Protein AF-A0A1Q3QN68-F1 (afdb_monomer)

Radius of gyration: 30.72 Å; Cα contacts (8 Å, |Δi|>4): 278; chains: 1; bounding box: 96×68×82 Å

Foldseek 3Di:
DPPDPVVVVVVVLVVLLVVLDDDDDDDDDDDDDDDDDDDDDDDDDDDDDDDDDDDDDPDPCVVVVVVVPPPPPFDAFDDLVSLVSLLVSLLVSLVVVLCVVVVNCSVVQQADPLREGDLLSVLLCLLVSSVRSLVSSLCSVQVVVVQDAAAAEDDLNVLLNVLSVVLSVLLVVLLVVQVVVVVVVVNPDLQHRDPHYDHVLCQQQVFAPPPPDDDDDDPDDCVVCVVVVNDSPRDPLSVLSNVLSVVQSVVLSVVSSVQSRRCCQSNPSYHYRDHDDVVSSVSNNVSSVVNSVCSNPDHRRND

Secondary structure (DSSP, 8-state):
---SSHHHHHHHHHHHHHTTPPP---------------------------------PPPTTHHHHHHT----PPPPPPPHHHHHHHHHHHHHHHHHHHHHHTTT-GGGGTB-TTSSB-HHHHHHHHHHHHHHHHHHHHHHHHHHTT----EEPPHHHHHHHHHHHHHHHHHHHHHHHHHHHHHHTT-S-SS---SS--HHHHHH--S------------S-HHHHHHTT-S----HHHHHHHHHHHHHHHHHHHHHHHHTT-HHHHTSSSEEPPPPPHHHHHHHHHHHHHHHHHHHHSPTT--

Mean predicted aligned error: 15.98 Å

pLDDT: mean 71.97, std 21.67, range [31.69, 97.69]

Solvent-accessible surface area (backbone atoms only — not comparable to full-atom values): 18084 Å² total; per-residue (Å²): 143,87,78,76,73,68,65,55,58,59,53,50,58,51,50,62,53,62,74,73,61,83,91,79,85,81,89,84,87,83,88,90,84,86,84,86,87,88,86,82,87,89,88,84,90,83,90,85,91,83,93,76,93,75,80,90,72,86,70,86,49,69,70,58,58,56,69,75,63,72,73,72,74,77,68,74,60,56,54,72,65,58,45,51,51,35,40,50,51,15,39,50,52,42,47,51,50,45,26,62,75,46,76,73,41,52,65,59,68,28,41,39,98,41,46,33,35,31,53,53,38,40,46,39,51,53,54,51,46,51,53,51,6,49,52,46,19,53,48,49,61,19,50,76,71,71,46,85,56,58,73,44,76,33,70,54,44,48,50,49,51,49,52,40,54,48,47,34,54,51,49,49,51,50,51,52,50,43,48,52,55,39,42,74,73,68,40,90,64,59,51,58,70,47,96,67,64,45,64,75,56,20,40,28,36,69,42,50,77,72,86,71,74,89,69,82,87,73,92,73,63,73,63,54,31,56,74,67,68,67,46,90,64,72,35,64,63,44,37,44,49,52,51,53,48,53,51,53,51,54,53,49,54,52,48,44,55,52,47,61,38,37,43,76,55,54,63,33,72,67,24,60,55,73,65,55,56,67,66,59,48,48,55,49,50,52,47,48,50,53,42,48,50,49,48,67,74,38,52,76,28,60,75

Sequence (303 aa):
MRSSRSLGILNLVLLVAVLACPASASAQSSSPQPATPVATAPATATEPGKAAIQQANPPADAAASQKANQTVSPRPPLSRTTRILALVAGAVVTFLLYFLLSGLHPLELIVGEDNRYSNSKFQVALWFFVLIATYIATFGLRAFAGVIGQIGIPEHLLLLSGMSAFTYAAAKGITTSKVNDAQAQGIADPKNTAASPSLLRNLTHDDGVAPVAAEPAVPGAPLHLLRAGRLPSLDLGDAQMVIVTLLAVAVYIYIVLHFMGIPDKLYAPTASLPDVDSTILSVFGLGQGAYITKKAVGNVGQS

Structure (mmCIF, N/CA/C/O backbone):
data_AF-A0A1Q3QN68-F1
#
_entry.id   AF-A0A1Q3QN68-F1
#
loop_
_atom_site.group_PDB
_atom_site.id
_atom_site.type_symbol
_atom_site.label_atom_id
_atom_site.label_alt_id
_atom_site.label_comp_id
_atom_site.label_asym_id
_atom_site.label_entity_id
_atom_site.label_seq_id
_atom_site.pdbx_PDB_ins_code
_atom_site.Cartn_x
_atom_site.Cartn_y
_atom_site.Cartn_z
_atom_site.occupancy
_atom_site.B_iso_or_equiv
_atom_site.auth_seq_id
_atom_site.auth_comp_id
_atom_site.auth_asym_id
_atom_site.auth_atom_id
_atom_site.pdbx_PDB_model_num
ATOM 1 N N . MET A 1 1 ? 24.442 -23.925 16.461 1.00 41.72 1 MET A N 1
ATOM 2 C CA . MET A 1 1 ? 23.922 -24.165 15.093 1.00 41.72 1 MET A CA 1
ATOM 3 C C . MET A 1 1 ? 22.985 -23.024 14.680 1.00 41.72 1 MET A C 1
ATOM 5 O O . MET A 1 1 ? 21.801 -23.084 14.977 1.00 41.72 1 MET A O 1
ATOM 9 N N . ARG A 1 2 ? 23.486 -21.929 14.082 1.00 43.84 2 ARG A N 1
ATOM 10 C CA . ARG A 1 2 ? 22.653 -20.739 13.768 1.00 43.84 2 ARG A CA 1
ATOM 11 C C . ARG A 1 2 ? 23.036 -20.007 12.467 1.00 43.84 2 ARG A C 1
ATOM 13 O O . ARG A 1 2 ? 22.735 -18.834 12.325 1.00 43.84 2 ARG A O 1
ATOM 20 N N . SER A 1 3 ? 23.671 -20.696 11.511 1.00 42.03 3 SER A N 1
ATOM 21 C CA . SER A 1 3 ? 24.218 -20.080 10.281 1.00 42.03 3 SER A CA 1
ATOM 22 C C . SER A 1 3 ? 23.590 -20.572 8.962 1.00 42.03 3 SER A C 1
ATOM 24 O O . SER A 1 3 ? 24.000 -20.135 7.893 1.00 42.03 3 SER A O 1
ATOM 26 N N . SER A 1 4 ? 22.580 -21.448 8.982 1.00 43.94 4 SER A N 1
ATOM 27 C CA . SER A 1 4 ? 22.023 -22.023 7.739 1.00 43.94 4 SER A CA 1
ATOM 28 C C . SER A 1 4 ? 20.837 -21.250 7.134 1.00 43.94 4 SER A C 1
ATOM 30 O O . SER A 1 4 ? 20.402 -21.581 6.036 1.00 43.94 4 SER A O 1
ATOM 32 N N . ARG A 1 5 ? 20.274 -20.242 7.817 1.00 48.72 5 ARG A N 1
ATOM 33 C CA . ARG A 1 5 ? 19.003 -19.612 7.391 1.00 48.72 5 ARG A CA 1
ATOM 34 C C . ARG A 1 5 ? 19.155 -18.444 6.405 1.00 48.72 5 ARG A C 1
ATOM 36 O O . ARG A 1 5 ? 18.186 -18.100 5.742 1.00 48.72 5 ARG A O 1
ATOM 43 N N . SER A 1 6 ? 20.356 -17.881 6.258 1.00 44.59 6 SER A N 1
ATOM 44 C CA . SER A 1 6 ? 20.617 -16.757 5.337 1.00 44.59 6 SER A CA 1
ATOM 45 C C . SER A 1 6 ? 20.724 -17.199 3.865 1.00 44.59 6 SER A C 1
ATOM 47 O O . SER A 1 6 ? 20.310 -16.481 2.958 1.00 44.59 6 SER A O 1
ATOM 49 N N . LEU A 1 7 ? 21.181 -18.434 3.615 1.00 40.66 7 LEU A N 1
ATOM 50 C CA . LEU A 1 7 ? 21.386 -18.964 2.258 1.00 40.66 7 LEU A CA 1
ATOM 51 C C . LEU A 1 7 ? 20.081 -19.279 1.500 1.00 40.66 7 LEU A C 1
ATOM 53 O O . LEU A 1 7 ? 20.078 -19.330 0.272 1.00 40.66 7 LEU A O 1
ATOM 57 N N . GLY A 1 8 ? 18.968 -19.484 2.214 1.00 41.50 8 GLY A N 1
ATOM 58 C CA . GLY A 1 8 ? 17.667 -19.784 1.603 1.00 41.50 8 GLY A CA 1
ATOM 59 C C . GLY A 1 8 ? 1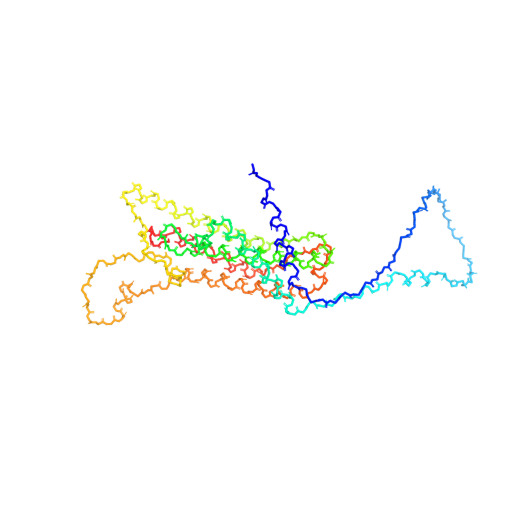6.985 -18.562 0.981 1.00 41.50 8 GLY A C 1
ATOM 60 O O . GLY A 1 8 ? 16.317 -18.685 -0.040 1.00 41.50 8 GLY A O 1
ATOM 61 N N . ILE A 1 9 ? 17.198 -17.372 1.554 1.00 46.94 9 ILE A N 1
ATOM 62 C CA . ILE A 1 9 ? 16.558 -16.124 1.106 1.00 46.94 9 ILE A CA 1
ATOM 63 C C . ILE A 1 9 ? 17.163 -15.660 -0.224 1.00 46.94 9 ILE A C 1
ATOM 65 O O . ILE A 1 9 ? 16.435 -15.269 -1.134 1.00 46.94 9 ILE A O 1
ATOM 69 N N . LEU A 1 10 ? 18.487 -15.779 -0.372 1.00 43.69 10 LEU A N 1
ATOM 70 C CA . LEU A 1 10 ? 19.182 -15.406 -1.604 1.00 43.69 10 LEU A CA 1
ATOM 71 C C . LEU A 1 10 ? 18.828 -16.349 -2.768 1.00 43.69 10 LEU A C 1
ATOM 73 O O . LEU A 1 10 ? 18.594 -15.890 -3.882 1.00 43.69 10 LEU A O 1
ATOM 77 N N . ASN A 1 11 ? 18.709 -17.655 -2.496 1.00 43.41 11 ASN A N 1
ATOM 78 C CA . ASN A 1 11 ? 18.332 -18.654 -3.501 1.00 43.41 11 ASN A CA 1
ATOM 79 C C . ASN A 1 11 ? 16.873 -18.532 -3.958 1.00 43.41 11 ASN A C 1
ATOM 81 O O . ASN A 1 11 ? 16.581 -18.795 -5.119 1.00 43.41 11 ASN A O 1
ATOM 85 N N . LEU A 1 12 ? 15.955 -18.105 -3.086 1.00 46.91 12 LEU A N 1
ATOM 86 C CA . LEU A 1 12 ? 14.543 -17.961 -3.447 1.00 46.91 12 LEU A CA 1
ATOM 87 C C . LEU A 1 12 ? 14.285 -16.718 -4.313 1.00 46.91 12 LEU A C 1
ATOM 89 O O . LEU A 1 12 ? 13.530 -16.794 -5.282 1.00 46.91 12 LEU A O 1
ATOM 93 N N . VAL A 1 13 ? 14.962 -15.601 -4.017 1.00 51.28 13 VAL A N 1
ATOM 94 C CA . VAL A 1 13 ? 14.937 -14.402 -4.874 1.00 51.28 13 VAL A CA 1
ATOM 95 C C . VAL A 1 13 ? 15.542 -14.714 -6.245 1.00 51.28 13 VAL A C 1
ATOM 97 O O . VAL A 1 13 ? 14.994 -14.285 -7.256 1.00 51.28 13 VAL A O 1
ATOM 100 N N . LEU A 1 14 ? 16.600 -15.533 -6.294 1.00 47.00 14 LEU A N 1
ATOM 101 C CA . LEU A 1 14 ? 17.211 -16.003 -7.540 1.00 47.00 14 LEU A CA 1
ATOM 102 C C . LEU A 1 14 ? 16.303 -16.979 -8.322 1.00 47.00 14 LEU A C 1
ATOM 104 O O . LEU A 1 14 ? 16.289 -16.958 -9.549 1.00 47.00 14 LEU A O 1
ATOM 108 N N . LEU A 1 15 ? 15.501 -17.802 -7.639 1.00 45.84 15 LEU A N 1
ATOM 109 C CA . LEU A 1 15 ? 14.600 -18.775 -8.269 1.00 45.84 15 LEU A CA 1
ATOM 110 C C . LEU A 1 15 ? 13.371 -18.112 -8.916 1.00 45.84 15 LEU A C 1
ATOM 112 O O . LEU A 1 15 ? 13.019 -18.434 -10.050 1.00 45.84 15 LEU A O 1
ATOM 116 N N . VAL A 1 16 ? 12.743 -17.151 -8.227 1.00 53.25 16 VAL A N 1
ATOM 117 C CA . VAL A 1 16 ? 11.637 -16.346 -8.789 1.00 53.25 16 VAL A CA 1
ATOM 118 C C . VAL A 1 16 ? 12.138 -15.500 -9.958 1.00 53.25 16 VAL A C 1
ATOM 120 O O . VAL A 1 16 ? 11.432 -15.293 -10.944 1.00 53.25 16 VAL A O 1
ATOM 123 N N . ALA A 1 17 ? 13.397 -15.083 -9.875 1.00 48.81 17 ALA A N 1
ATOM 124 C CA . ALA A 1 17 ? 14.083 -14.397 -10.936 1.00 48.81 17 ALA A CA 1
ATOM 125 C C . ALA A 1 17 ? 14.243 -15.247 -12.225 1.00 48.81 17 ALA A C 1
ATOM 127 O O . ALA A 1 17 ? 13.958 -14.784 -13.332 1.00 48.81 17 ALA A O 1
ATOM 128 N N . VAL A 1 18 ? 14.648 -16.508 -12.094 1.00 50.50 18 VAL A N 1
ATOM 129 C CA . VAL A 1 18 ? 14.858 -17.414 -13.237 1.00 50.50 18 VAL A CA 1
ATOM 130 C C . VAL A 1 18 ? 13.553 -17.741 -13.982 1.00 50.50 18 VAL A C 1
ATOM 132 O O . VAL A 1 18 ? 13.578 -17.941 -15.195 1.00 50.50 18 VAL A O 1
ATOM 135 N N . LEU A 1 19 ? 12.401 -17.724 -13.305 1.00 47.22 19 LEU A N 1
ATOM 136 C CA . LEU A 1 19 ? 11.100 -18.055 -13.909 1.00 47.22 19 LEU A CA 1
ATOM 137 C C . LEU A 1 19 ? 10.476 -16.924 -14.753 1.00 47.22 19 LEU A C 1
ATOM 139 O O . LEU A 1 19 ? 9.507 -17.167 -15.468 1.00 47.22 19 LEU A O 1
ATOM 143 N N . ALA A 1 20 ? 11.017 -15.701 -14.707 1.00 41.84 20 ALA A N 1
ATOM 144 C CA . ALA A 1 20 ? 10.479 -14.544 -15.434 1.00 41.84 20 ALA A CA 1
ATOM 145 C C . ALA A 1 20 ? 11.137 -14.287 -16.811 1.00 41.84 20 ALA A C 1
ATOM 147 O O . ALA A 1 20 ? 10.809 -13.298 -17.471 1.00 41.84 20 ALA A O 1
ATOM 148 N N . CYS A 1 21 ? 12.061 -15.144 -17.260 1.00 41.97 21 CYS A N 1
ATOM 149 C CA . CYS A 1 21 ? 12.855 -14.922 -18.470 1.00 41.97 21 CYS A CA 1
ATOM 150 C C . CYS A 1 21 ? 12.357 -15.767 -19.662 1.00 41.97 21 CYS A C 1
ATOM 152 O O . CYS A 1 21 ? 12.421 -16.995 -19.592 1.00 41.97 21 CYS A O 1
ATOM 154 N N . PRO A 1 22 ? 11.925 -15.174 -20.793 1.00 44.94 22 PRO A N 1
ATOM 155 C CA . PRO A 1 22 ? 11.982 -15.870 -22.069 1.00 44.94 22 PRO A CA 1
ATOM 156 C C . PRO A 1 22 ? 13.432 -15.835 -22.569 1.00 44.94 22 PRO A C 1
ATOM 158 O O . PRO A 1 22 ? 14.025 -14.771 -22.753 1.00 44.94 22 PRO A O 1
ATOM 161 N N . ALA A 1 23 ? 14.011 -17.016 -22.766 1.00 45.81 23 ALA A N 1
ATOM 162 C CA . ALA A 1 23 ? 15.346 -17.189 -23.315 1.00 45.81 23 ALA A CA 1
ATOM 163 C C . ALA A 1 23 ? 15.464 -16.532 -24.699 1.00 45.81 23 ALA A C 1
ATOM 165 O O . ALA A 1 23 ? 14.715 -16.887 -25.606 1.00 45.81 23 ALA A O 1
ATOM 166 N N . SER A 1 24 ? 16.423 -15.619 -24.868 1.00 36.97 24 SER A N 1
ATOM 167 C CA . SER A 1 24 ? 17.130 -15.349 -26.131 1.00 36.97 24 SER A CA 1
ATOM 168 C C . SER A 1 24 ? 18.316 -14.429 -25.847 1.00 36.97 24 SER A C 1
ATOM 170 O O . SER A 1 24 ? 18.193 -13.208 -25.812 1.00 36.97 24 SER A O 1
ATOM 172 N N . ALA A 1 25 ? 19.468 -15.048 -25.597 1.00 37.22 25 ALA A N 1
ATOM 173 C CA . ALA A 1 25 ? 20.762 -14.389 -25.550 1.00 37.22 25 ALA A CA 1
ATOM 174 C C . ALA A 1 25 ? 21.429 -14.480 -26.928 1.00 37.22 25 ALA A C 1
ATOM 176 O O . ALA A 1 25 ? 21.447 -15.547 -27.538 1.00 37.22 25 ALA A O 1
ATOM 177 N N . SER A 1 26 ? 22.068 -13.399 -27.364 1.00 35.56 26 SER A N 1
ATOM 178 C CA . SER A 1 26 ? 23.205 -13.479 -28.280 1.00 35.56 26 SER A CA 1
ATOM 179 C C . SER A 1 26 ? 24.286 -12.531 -27.775 1.00 35.56 26 SER A C 1
ATOM 181 O O . SER A 1 26 ? 24.078 -11.322 -27.680 1.00 35.56 26 SER A O 1
ATOM 183 N N . ALA A 1 27 ? 25.406 -13.127 -27.380 1.00 36.72 27 ALA A N 1
ATOM 184 C CA . ALA A 1 27 ? 26.575 -12.483 -26.810 1.00 36.72 27 ALA A CA 1
ATOM 185 C C . ALA A 1 27 ? 27.336 -11.643 -27.845 1.00 36.72 27 ALA A C 1
ATOM 187 O O . ALA A 1 27 ? 27.421 -12.023 -29.011 1.00 36.72 27 ALA A O 1
ATOM 188 N N . GLN A 1 28 ? 27.985 -10.571 -27.391 1.00 31.69 28 GLN A N 1
ATOM 189 C CA . GLN A 1 28 ? 29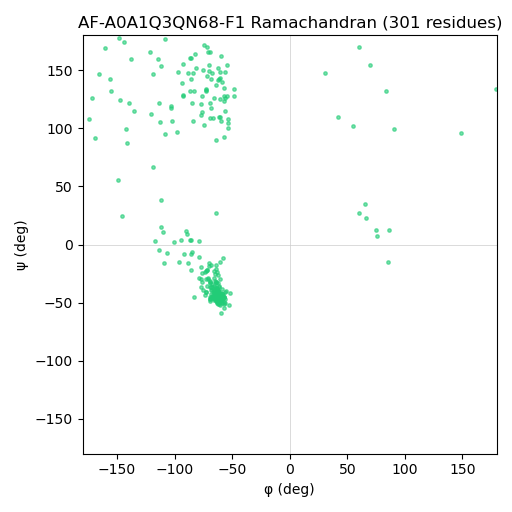.118 -9.985 -28.101 1.00 31.69 28 GLN A CA 1
ATOM 190 C C . GLN A 1 28 ? 30.201 -9.569 -27.106 1.00 31.69 28 GLN A C 1
ATOM 192 O O . GLN A 1 28 ? 29.959 -8.819 -26.162 1.00 31.69 28 GLN A O 1
ATOM 197 N N . SER A 1 29 ? 31.385 -10.142 -27.315 1.00 35.28 29 SER A N 1
ATOM 198 C CA . SER A 1 29 ? 32.635 -9.854 -26.626 1.00 35.28 29 SER A CA 1
ATOM 199 C C . SER A 1 29 ? 33.381 -8.724 -27.334 1.00 35.28 29 SER A C 1
ATOM 201 O O . SER A 1 29 ? 33.346 -8.647 -28.559 1.00 35.28 29 SER A O 1
ATOM 203 N N . SER A 1 30 ? 34.121 -7.908 -26.577 1.00 34.22 30 SER A N 1
ATOM 204 C CA . SER A 1 30 ? 35.417 -7.360 -27.013 1.00 34.22 30 SER A CA 1
ATOM 205 C C . SER A 1 30 ? 36.098 -6.563 -25.890 1.00 34.22 30 SER A C 1
ATOM 207 O O . SER A 1 30 ? 35.639 -5.490 -25.518 1.00 34.22 30 SER A O 1
ATOM 209 N N . SER A 1 31 ? 37.162 -7.171 -25.365 1.00 32.94 31 SER A N 1
ATOM 210 C CA . SER A 1 31 ? 38.515 -6.692 -25.015 1.00 32.94 31 SER A CA 1
ATOM 211 C C . SER A 1 31 ? 38.811 -5.238 -24.551 1.00 32.94 31 SER A C 1
ATOM 213 O O . SER A 1 31 ? 38.224 -4.288 -25.057 1.00 32.94 31 SER A O 1
ATOM 215 N N . PRO A 1 32 ? 39.820 -5.045 -23.664 1.00 41.88 32 PRO A N 1
ATOM 216 C CA . PRO A 1 32 ? 40.193 -3.755 -23.063 1.00 41.88 32 PRO A CA 1
ATOM 217 C C . PRO A 1 32 ? 41.301 -2.999 -23.833 1.00 41.88 32 PRO A C 1
ATOM 219 O O . PRO A 1 32 ? 42.149 -3.617 -24.475 1.00 41.88 32 PRO A O 1
ATOM 222 N N . GLN A 1 33 ? 41.362 -1.667 -23.698 1.00 32.19 33 GLN A N 1
ATOM 223 C CA . GLN A 1 33 ? 42.497 -0.829 -24.137 1.00 32.19 33 GLN A CA 1
ATOM 224 C C . GLN A 1 33 ? 42.853 0.260 -23.097 1.00 32.19 33 GLN A C 1
ATOM 226 O O . GLN A 1 33 ? 42.030 0.547 -22.228 1.00 32.19 33 GLN A O 1
ATOM 231 N N . PRO A 1 34 ? 44.086 0.818 -23.128 1.00 39.38 34 PRO A N 1
ATOM 232 C CA . PRO A 1 34 ? 44.899 1.103 -21.948 1.00 39.38 34 PRO A CA 1
ATOM 233 C C . PRO A 1 34 ? 45.013 2.604 -21.619 1.00 39.38 34 PRO A C 1
ATOM 235 O O . PRO A 1 34 ? 44.500 3.469 -22.323 1.00 39.38 34 PRO A O 1
ATOM 238 N N . ALA A 1 35 ? 45.699 2.883 -20.510 1.00 37.47 35 ALA A N 1
ATOM 239 C CA . ALA A 1 35 ? 45.778 4.165 -19.820 1.00 37.47 35 ALA A CA 1
ATOM 240 C C . ALA A 1 35 ? 46.781 5.201 -20.388 1.00 37.47 35 ALA A C 1
ATOM 242 O O . ALA A 1 35 ? 47.884 4.840 -20.793 1.00 37.47 35 ALA A O 1
ATOM 243 N N . THR A 1 36 ? 46.432 6.486 -20.156 1.00 37.16 36 THR A N 1
ATOM 244 C CA . THR A 1 36 ? 47.284 7.685 -19.869 1.00 37.16 36 THR A CA 1
ATOM 245 C C . THR A 1 36 ? 48.178 8.267 -20.992 1.00 37.16 36 THR A C 1
ATOM 247 O O . THR A 1 36 ? 48.547 7.507 -21.879 1.00 37.16 36 THR A O 1
ATOM 250 N N . PRO A 1 37 ? 48.553 9.584 -20.996 1.00 45.03 37 PRO A N 1
ATOM 251 C CA . PRO A 1 37 ? 48.895 10.409 -19.820 1.00 45.03 37 PRO A CA 1
ATOM 252 C C . PRO A 1 37 ? 48.496 11.908 -19.790 1.00 45.03 37 PRO A C 1
ATOM 254 O O . PRO A 1 37 ? 47.986 12.499 -20.736 1.00 45.03 37 PRO A O 1
ATOM 257 N N . VAL A 1 38 ? 48.769 12.474 -18.609 1.00 40.22 38 VAL A N 1
ATOM 258 C CA . VAL A 1 38 ? 48.701 13.869 -18.141 1.00 40.22 38 VAL A CA 1
ATOM 259 C C . VAL A 1 38 ? 49.765 14.754 -18.805 1.00 40.22 38 VAL A C 1
ATOM 261 O O . VAL A 1 38 ? 50.912 14.325 -18.907 1.00 40.22 38 VAL A O 1
ATOM 264 N N . ALA A 1 39 ? 49.434 16.013 -19.123 1.00 34.78 39 ALA A N 1
ATOM 265 C CA . ALA A 1 39 ? 50.402 17.116 -19.143 1.00 34.78 39 ALA A CA 1
ATOM 266 C C . ALA A 1 39 ? 49.734 18.497 -18.961 1.00 34.78 39 ALA A C 1
ATOM 268 O O . ALA A 1 39 ? 48.629 18.760 -19.425 1.00 34.78 39 ALA A O 1
ATOM 269 N N . THR A 1 40 ? 50.466 19.327 -18.230 1.00 33.66 40 THR A N 1
ATOM 270 C CA . THR A 1 40 ? 50.258 20.652 -17.627 1.00 33.66 40 THR A CA 1
ATOM 271 C C . THR A 1 40 ? 50.168 21.850 -18.588 1.00 33.66 40 THR A C 1
ATOM 273 O O . THR A 1 40 ? 50.787 21.857 -19.646 1.00 33.66 40 THR A O 1
ATOM 276 N N . ALA A 1 41 ? 49.475 22.910 -18.145 1.00 36.78 41 ALA A N 1
ATOM 277 C CA . ALA A 1 41 ? 49.525 24.280 -18.691 1.00 36.78 41 ALA A CA 1
ATOM 278 C C . ALA A 1 41 ? 50.859 25.000 -18.343 1.00 36.78 41 ALA A C 1
ATOM 280 O O . ALA A 1 41 ? 51.609 24.476 -17.514 1.00 36.78 41 ALA A O 1
ATOM 281 N N . PRO A 1 42 ? 51.171 26.188 -18.919 1.00 46.44 42 PRO A N 1
ATOM 282 C CA . PRO A 1 42 ? 50.692 27.462 -18.346 1.00 46.44 42 PRO A CA 1
ATOM 283 C C . PRO A 1 42 ? 50.408 28.610 -19.359 1.00 46.44 42 PRO A C 1
ATOM 285 O O . PRO A 1 42 ? 50.582 28.479 -20.565 1.00 46.44 42 PRO A O 1
ATOM 288 N N . ALA A 1 43 ? 49.922 29.732 -18.814 1.00 38.25 43 ALA A N 1
ATOM 289 C CA . ALA A 1 43 ? 49.332 30.924 -19.443 1.00 38.25 43 ALA A CA 1
ATOM 290 C C . ALA A 1 43 ? 50.319 32.021 -19.907 1.00 38.25 43 ALA A C 1
ATOM 292 O O . ALA A 1 43 ? 51.387 32.127 -19.316 1.00 38.25 43 ALA A O 1
ATOM 293 N N . THR A 1 44 ? 49.910 32.929 -20.824 1.00 33.62 44 THR A N 1
ATOM 294 C CA . THR A 1 44 ? 50.100 34.414 -20.748 1.00 33.62 44 THR A CA 1
ATOM 295 C C . THR A 1 44 ? 49.221 35.182 -21.777 1.00 33.62 44 THR A C 1
ATOM 297 O O . THR A 1 44 ? 48.974 34.677 -22.867 1.00 33.62 44 THR A O 1
ATOM 300 N N . ALA A 1 45 ? 48.757 36.393 -21.415 1.00 36.72 45 ALA A N 1
ATOM 301 C CA . ALA A 1 45 ? 48.037 37.416 -22.215 1.00 36.72 45 ALA A CA 1
ATOM 302 C C . ALA A 1 45 ? 48.944 38.081 -23.299 1.00 36.72 45 ALA A C 1
ATOM 304 O O . ALA A 1 45 ? 50.157 37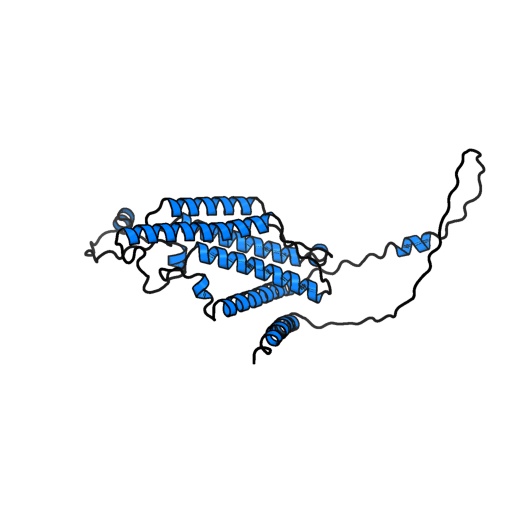.925 -23.217 1.00 36.72 45 ALA A O 1
ATOM 305 N N . THR A 1 46 ? 48.522 38.830 -24.343 1.00 34.06 46 THR A N 1
ATOM 306 C CA . THR A 1 46 ? 47.794 40.130 -24.370 1.00 34.06 46 THR A CA 1
ATOM 307 C C . THR A 1 46 ? 47.554 40.591 -25.847 1.00 34.06 46 THR A C 1
ATOM 309 O O . THR A 1 46 ? 48.500 40.567 -26.624 1.00 34.06 46 THR A O 1
ATOM 312 N N . GLU A 1 47 ? 46.330 41.040 -26.185 1.00 35.09 47 GLU A N 1
ATOM 313 C CA . GLU A 1 47 ? 45.903 42.188 -27.057 1.00 35.09 47 GLU A CA 1
ATOM 314 C C . GLU A 1 47 ? 46.254 42.361 -28.589 1.00 35.09 47 GLU A C 1
ATOM 316 O O . GLU A 1 47 ? 46.932 41.509 -29.152 1.00 35.09 47 GLU A O 1
ATOM 321 N N . PRO A 1 48 ? 45.663 43.334 -29.359 1.00 43.31 48 PRO A N 1
ATOM 322 C CA . PRO A 1 48 ? 44.726 43.046 -30.462 1.00 43.31 48 PRO A CA 1
ATOM 323 C C . PRO A 1 48 ? 45.120 43.568 -31.872 1.00 43.31 48 PRO A C 1
ATOM 325 O O . PRO A 1 48 ? 45.909 44.491 -32.039 1.00 43.31 48 PRO A O 1
ATOM 328 N N . GLY A 1 49 ? 44.432 43.052 -32.902 1.00 33.91 49 GLY A N 1
ATOM 329 C CA . GLY A 1 49 ? 44.153 43.767 -34.158 1.00 33.91 49 GLY A CA 1
ATOM 330 C C . GLY A 1 49 ? 45.161 43.634 -35.312 1.00 33.91 49 GLY A C 1
ATOM 331 O O . GLY A 1 49 ? 46.114 44.401 -35.401 1.00 33.91 49 GLY A O 1
ATOM 332 N N . LYS A 1 50 ? 44.858 42.759 -36.287 1.00 34.81 50 LYS A N 1
ATOM 333 C CA . LYS A 1 50 ? 45.048 42.999 -37.737 1.00 34.81 50 LYS A CA 1
ATOM 334 C C . LYS A 1 50 ? 44.405 41.880 -38.562 1.00 34.81 50 LYS A C 1
ATOM 336 O O . LYS A 1 50 ? 44.671 40.703 -38.352 1.00 34.81 50 LYS A O 1
ATOM 341 N N . ALA A 1 51 ? 43.548 42.277 -39.498 1.00 39.25 51 ALA A N 1
ATOM 342 C CA . ALA A 1 51 ? 42.901 41.402 -40.463 1.00 39.25 51 ALA A CA 1
ATOM 343 C C . ALA A 1 51 ? 43.899 40.920 -41.528 1.00 39.25 51 ALA A C 1
ATOM 345 O O . ALA A 1 51 ? 44.591 41.735 -42.137 1.00 39.25 51 ALA A O 1
ATOM 346 N N . ALA A 1 52 ? 43.915 39.615 -41.793 1.00 37.69 52 ALA A N 1
ATOM 347 C CA . ALA A 1 52 ? 44.433 39.039 -43.028 1.00 37.69 52 ALA A CA 1
ATOM 348 C C . ALA A 1 52 ? 43.628 37.774 -43.359 1.00 37.69 52 ALA A C 1
ATOM 350 O O . ALA A 1 52 ? 43.485 36.872 -42.538 1.00 37.69 52 ALA A O 1
ATOM 351 N N . ILE A 1 53 ? 43.056 37.757 -44.559 1.00 42.44 53 ILE A N 1
ATOM 352 C CA . ILE A 1 53 ? 42.299 36.646 -45.135 1.00 42.44 53 ILE A CA 1
ATOM 353 C C . ILE A 1 53 ? 43.283 35.514 -45.440 1.00 42.44 53 ILE A C 1
ATOM 355 O O . ILE A 1 53 ? 44.200 35.713 -46.235 1.00 42.44 53 ILE A O 1
ATOM 359 N N . GLN A 1 54 ? 43.078 34.327 -44.864 1.00 37.06 54 GLN A N 1
ATOM 360 C CA . GLN A 1 54 ? 43.789 33.122 -45.289 1.00 37.06 54 GLN A CA 1
ATOM 361 C C . GLN A 1 54 ? 42.873 31.891 -45.248 1.00 37.06 54 GLN A C 1
ATOM 363 O O . GLN A 1 54 ? 42.577 31.330 -44.201 1.00 37.06 54 GLN A O 1
ATOM 368 N N . GLN A 1 55 ? 42.380 31.564 -46.444 1.00 36.69 55 GLN A N 1
ATOM 369 C CA . GLN A 1 55 ? 42.265 30.233 -47.046 1.00 36.69 55 GLN A CA 1
ATOM 370 C C . GLN A 1 55 ? 41.801 29.069 -46.151 1.00 36.69 55 GLN A C 1
ATOM 372 O O . GLN A 1 55 ? 42.529 28.546 -45.313 1.00 36.69 55 GLN A O 1
ATOM 377 N N . ALA A 1 56 ? 40.573 28.625 -46.426 1.00 41.09 56 ALA A N 1
ATOM 378 C CA . ALA A 1 56 ? 39.918 27.477 -45.823 1.00 41.09 56 ALA A CA 1
ATOM 379 C C . ALA A 1 56 ? 40.727 26.177 -45.982 1.00 41.09 56 ALA A C 1
ATOM 381 O O . ALA A 1 56 ? 40.852 25.644 -47.084 1.00 41.09 56 ALA A O 1
ATOM 382 N N . ASN A 1 57 ? 41.182 25.633 -44.855 1.00 42.28 57 ASN A N 1
ATOM 383 C CA . ASN A 1 57 ? 41.361 24.196 -44.674 1.00 42.28 57 ASN A CA 1
ATOM 384 C C . ASN A 1 57 ? 40.064 23.648 -44.052 1.00 42.28 57 ASN A C 1
ATOM 386 O O . ASN A 1 57 ? 39.622 24.205 -43.043 1.00 42.28 57 ASN A O 1
ATOM 390 N N . PRO A 1 58 ? 39.429 22.591 -44.592 1.00 48.47 58 PRO A N 1
ATOM 391 C CA . PRO A 1 58 ? 38.350 21.924 -43.872 1.00 48.47 58 PRO A CA 1
ATOM 392 C C . PRO A 1 58 ? 38.947 21.263 -42.617 1.00 48.47 58 PRO A C 1
ATOM 394 O O . PRO A 1 58 ? 39.923 20.516 -42.743 1.00 48.47 58 PRO A O 1
ATOM 397 N N . PRO A 1 59 ? 38.429 21.527 -41.406 1.00 46.09 59 PRO A N 1
ATOM 398 C CA . PRO A 1 59 ? 38.995 20.926 -40.215 1.00 46.09 59 PRO A CA 1
ATOM 399 C C . PRO A 1 59 ? 38.654 19.435 -40.164 1.00 46.09 59 PRO A C 1
ATOM 401 O O . PRO A 1 59 ? 37.558 19.001 -40.529 1.00 46.09 59 PRO A O 1
ATOM 404 N N . ALA A 1 60 ? 39.604 18.660 -39.648 1.00 50.78 60 ALA A N 1
ATOM 405 C CA . ALA A 1 60 ? 39.515 17.239 -39.322 1.00 50.78 60 ALA A CA 1
ATOM 406 C C . ALA A 1 60 ? 38.491 16.921 -38.201 1.00 50.78 60 ALA A C 1
ATOM 408 O O . ALA A 1 60 ? 38.601 15.910 -37.510 1.00 50.78 60 ALA A O 1
ATOM 409 N N . ASP A 1 61 ? 37.467 17.760 -38.044 1.00 47.31 61 ASP A N 1
ATOM 410 C CA . ASP A 1 61 ? 36.499 17.734 -36.950 1.00 47.31 61 ASP A CA 1
ATOM 411 C C . ASP A 1 61 ? 35.221 16.976 -37.330 1.00 47.31 61 ASP A C 1
ATOM 413 O O . ASP A 1 61 ? 34.474 16.537 -36.459 1.00 47.31 61 ASP A O 1
ATOM 417 N N . ALA A 1 62 ? 34.993 16.707 -38.621 1.00 44.97 62 ALA A N 1
ATOM 418 C CA . ALA A 1 62 ? 33.831 15.934 -39.064 1.00 44.97 62 ALA A CA 1
ATOM 419 C C . ALA A 1 62 ? 33.864 14.472 -38.570 1.00 44.97 62 ALA A C 1
ATOM 421 O O . ALA A 1 62 ? 32.818 13.894 -38.279 1.00 44.97 62 ALA A O 1
ATOM 422 N N . ALA A 1 63 ? 35.055 13.884 -38.406 1.00 43.59 63 ALA A N 1
ATOM 423 C CA . ALA A 1 63 ? 35.209 12.535 -37.854 1.00 43.59 63 ALA A CA 1
ATOM 424 C C . ALA A 1 63 ? 35.080 12.509 -36.316 1.00 43.59 63 ALA A C 1
ATOM 426 O O . ALA A 1 63 ? 34.623 11.514 -35.748 1.00 43.59 63 ALA A O 1
ATOM 427 N N . ALA A 1 64 ? 35.427 13.608 -35.634 1.00 46.25 64 ALA A N 1
ATOM 428 C CA . ALA A 1 64 ? 35.275 13.748 -34.186 1.00 46.25 64 ALA A CA 1
ATOM 429 C C . ALA A 1 64 ? 33.814 14.027 -33.784 1.00 46.25 64 ALA A C 1
ATOM 431 O O . ALA A 1 64 ? 33.328 13.465 -32.801 1.00 46.25 64 ALA A O 1
ATOM 432 N N . SER A 1 65 ? 33.069 14.796 -34.585 1.00 43.38 65 SER A N 1
ATOM 433 C CA . SER A 1 65 ? 31.636 15.045 -34.366 1.00 43.38 65 SER A CA 1
ATOM 434 C C . SER A 1 65 ? 30.747 13.830 -34.656 1.00 43.38 65 SER A C 1
ATOM 436 O O . SER A 1 65 ? 29.660 13.724 -34.095 1.00 43.38 65 SER A O 1
ATOM 438 N N . GLN A 1 66 ? 31.201 12.868 -35.467 1.00 44.12 66 GLN A N 1
ATOM 439 C CA . GLN A 1 66 ? 30.460 11.620 -35.701 1.00 44.12 66 GLN A CA 1
ATOM 440 C C . GLN A 1 66 ? 30.555 10.628 -34.531 1.00 44.12 66 GLN A C 1
ATOM 442 O O . GLN A 1 66 ? 29.643 9.826 -34.335 1.00 44.12 66 GLN A O 1
ATOM 447 N N . LYS A 1 67 ? 31.604 10.704 -33.699 1.00 43.28 67 LYS A N 1
ATOM 448 C CA . LYS A 1 67 ? 31.750 9.839 -32.514 1.00 43.28 67 LYS A CA 1
ATOM 449 C C . LYS A 1 67 ? 30.862 10.267 -31.337 1.00 43.28 67 LYS A C 1
ATOM 451 O O . LYS A 1 67 ? 30.589 9.451 -30.463 1.00 43.28 67 LYS A O 1
ATOM 456 N N . ALA A 1 68 ? 30.392 11.516 -31.335 1.00 45.53 68 ALA A N 1
ATOM 457 C CA . ALA A 1 68 ? 29.523 12.079 -30.298 1.00 45.53 68 ALA A CA 1
ATOM 458 C C . ALA A 1 68 ? 28.022 11.808 -30.525 1.00 45.53 68 ALA A C 1
ATOM 460 O O . ALA A 1 68 ? 27.218 12.058 -29.634 1.00 45.53 68 ALA A O 1
ATOM 461 N N . ASN A 1 69 ? 27.648 11.262 -31.686 1.00 46.72 69 ASN A N 1
ATOM 462 C CA . ASN A 1 69 ? 26.264 10.963 -32.053 1.00 46.72 69 ASN A CA 1
ATOM 463 C C . ASN A 1 69 ? 26.007 9.450 -32.132 1.00 46.72 69 ASN A C 1
ATOM 465 O O . ASN A 1 69 ? 25.269 8.975 -32.999 1.00 46.72 69 ASN A O 1
ATOM 469 N N . GLN A 1 70 ? 26.604 8.675 -31.215 1.00 50.31 70 GLN A N 1
ATOM 470 C CA . GLN A 1 70 ? 26.091 7.338 -30.925 1.00 50.31 70 GLN A CA 1
ATOM 471 C C . GLN A 1 70 ? 24.693 7.500 -30.330 1.00 50.31 70 GLN A C 1
ATOM 473 O O . GLN A 1 70 ? 24.501 7.655 -29.127 1.00 50.31 70 GLN A O 1
ATOM 478 N N . THR A 1 71 ? 23.714 7.504 -31.224 1.00 49.38 71 THR A N 1
ATOM 479 C CA . THR A 1 71 ? 22.310 7.283 -30.933 1.00 49.38 71 THR A CA 1
ATOM 480 C C . THR A 1 71 ? 22.218 5.926 -30.248 1.00 49.38 71 THR A C 1
ATOM 482 O O . THR A 1 71 ? 22.174 4.879 -30.893 1.00 49.38 71 THR A O 1
ATOM 485 N N . VAL A 1 72 ? 22.262 5.933 -28.913 1.00 59.75 72 VAL A N 1
ATOM 486 C CA . VAL A 1 72 ? 21.871 4.776 -28.110 1.00 59.75 72 VAL A CA 1
ATOM 487 C C . VAL A 1 72 ? 20.471 4.432 -28.591 1.00 59.75 72 VAL A C 1
ATOM 489 O O . VAL A 1 72 ? 19.538 5.210 -28.402 1.00 59.75 72 VAL A O 1
ATOM 492 N N . SER A 1 73 ? 20.346 3.323 -29.318 1.00 61.38 73 SER A N 1
ATOM 493 C CA . SER A 1 73 ? 19.048 2.883 -29.809 1.00 61.38 73 SER A CA 1
ATOM 494 C C . SER A 1 73 ? 18.125 2.749 -28.595 1.00 61.38 73 SER A C 1
ATOM 496 O O . SER A 1 73 ? 18.520 2.075 -27.636 1.00 61.38 73 SER A O 1
ATOM 498 N N . PRO A 1 74 ? 16.946 3.401 -28.585 1.00 73.38 74 PRO A N 1
ATOM 499 C CA . PRO A 1 74 ? 16.044 3.336 -27.447 1.00 73.38 74 PRO A CA 1
ATOM 500 C C . PRO A 1 74 ? 15.752 1.872 -27.138 1.00 73.38 74 PRO A C 1
ATOM 502 O O . PRO A 1 74 ? 15.392 1.102 -28.034 1.00 73.38 74 PRO A O 1
ATOM 505 N N . ARG A 1 75 ? 15.940 1.462 -25.880 1.00 80.00 75 ARG A N 1
ATOM 506 C CA . ARG A 1 75 ? 15.588 0.099 -25.474 1.00 80.00 75 ARG A CA 1
ATOM 507 C C . ARG A 1 75 ? 14.101 -0.111 -25.797 1.00 80.00 75 ARG A C 1
ATOM 509 O O . ARG A 1 75 ? 13.300 0.771 -25.483 1.00 80.00 75 ARG A O 1
ATOM 516 N N . PRO A 1 76 ? 13.703 -1.243 -26.404 1.00 84.50 76 PRO A N 1
ATOM 517 C CA . PRO A 1 76 ? 12.300 -1.477 -26.712 1.00 84.50 76 PRO A CA 1
ATOM 518 C C . PRO A 1 76 ? 11.449 -1.485 -25.432 1.00 84.50 76 PRO A C 1
ATOM 520 O O . PRO A 1 76 ? 11.928 -1.898 -24.368 1.00 84.50 76 PRO A O 1
ATOM 523 N N . PRO A 1 77 ? 10.178 -1.054 -25.509 1.00 88.62 77 PRO A N 1
ATOM 524 C CA . PRO A 1 77 ? 9.272 -1.110 -24.372 1.00 88.62 77 PRO A CA 1
ATOM 525 C C . PRO A 1 77 ? 9.056 -2.559 -23.929 1.00 88.62 77 PRO A C 1
ATOM 527 O O . PRO A 1 77 ? 8.905 -3.463 -24.752 1.00 88.62 77 PRO A O 1
ATOM 530 N N . LEU A 1 78 ? 8.984 -2.783 -22.615 1.00 91.19 78 LEU A N 1
ATOM 531 C CA . LEU A 1 78 ? 8.676 -4.106 -22.071 1.00 91.19 78 LEU A CA 1
ATOM 532 C C . LEU A 1 78 ? 7.299 -4.577 -22.543 1.00 91.19 78 LEU A C 1
ATOM 534 O O . LEU A 1 78 ? 6.357 -3.785 -22.596 1.00 91.19 78 LEU A O 1
ATOM 538 N N . SER A 1 79 ? 7.142 -5.872 -22.814 1.00 93.69 79 SER A N 1
ATOM 539 C CA . SER A 1 79 ? 5.829 -6.439 -23.137 1.00 93.69 79 SER A CA 1
ATOM 540 C C . SER A 1 79 ? 4.855 -6.289 -21.957 1.00 93.69 79 SER A C 1
ATOM 542 O O . SER A 1 79 ? 5.272 -6.274 -20.797 1.00 93.69 79 SER A O 1
ATOM 544 N N . ARG A 1 80 ? 3.543 -6.211 -22.225 1.00 93.19 80 ARG A N 1
ATOM 545 C CA . ARG A 1 80 ? 2.516 -6.145 -21.164 1.00 93.19 80 ARG A CA 1
ATOM 546 C C . ARG A 1 80 ? 2.621 -7.340 -20.208 1.00 93.19 80 ARG A C 1
ATOM 548 O O . ARG A 1 80 ? 2.539 -7.159 -18.998 1.00 93.19 80 ARG A O 1
ATOM 555 N N . THR A 1 81 ? 2.864 -8.531 -20.749 1.00 92.50 81 THR A N 1
ATOM 556 C CA . THR A 1 81 ? 3.017 -9.771 -19.981 1.00 92.50 81 THR A CA 1
ATOM 557 C C . THR A 1 81 ? 4.196 -9.690 -19.019 1.00 92.50 81 THR A C 1
ATOM 559 O O . THR A 1 81 ? 4.029 -9.980 -17.842 1.00 92.50 81 THR A O 1
ATOM 562 N N . THR A 1 82 ? 5.359 -9.217 -19.476 1.00 92.81 82 THR A N 1
ATOM 563 C CA . THR A 1 82 ? 6.550 -9.061 -18.622 1.00 92.81 82 THR A CA 1
ATOM 564 C C . THR A 1 82 ? 6.283 -8.123 -17.447 1.00 92.81 82 THR A C 1
ATOM 566 O O . THR A 1 82 ? 6.673 -8.423 -16.323 1.00 92.81 82 THR A O 1
ATOM 569 N N . ARG A 1 83 ? 5.577 -7.008 -17.680 1.00 94.19 83 ARG A N 1
ATOM 570 C CA . ARG A 1 83 ? 5.232 -6.040 -16.624 1.00 94.19 83 ARG A CA 1
ATOM 571 C C . ARG A 1 83 ? 4.309 -6.658 -15.572 1.00 94.19 83 ARG A C 1
ATOM 573 O O . ARG A 1 83 ? 4.545 -6.501 -14.379 1.00 94.19 83 ARG A O 1
ATOM 580 N N . ILE A 1 84 ? 3.288 -7.395 -16.016 1.00 96.19 84 ILE A N 1
ATOM 581 C CA . ILE A 1 84 ? 2.353 -8.093 -15.122 1.00 96.19 84 ILE A CA 1
ATOM 582 C C . ILE A 1 84 ? 3.086 -9.175 -14.328 1.00 96.19 84 ILE A C 1
ATOM 584 O O . ILE A 1 84 ? 2.942 -9.228 -13.111 1.00 96.19 84 ILE A O 1
ATOM 588 N N . LEU A 1 85 ? 3.903 -10.001 -14.986 1.00 95.44 85 LEU A N 1
ATOM 589 C CA . LEU A 1 85 ? 4.667 -11.058 -14.323 1.00 95.44 85 LEU A CA 1
ATOM 590 C C . LEU A 1 85 ? 5.639 -10.494 -13.286 1.00 95.44 85 LEU A C 1
ATOM 592 O O . LEU A 1 85 ? 5.726 -11.040 -12.192 1.00 95.44 85 LEU A O 1
ATOM 596 N N . ALA A 1 86 ? 6.319 -9.385 -13.586 1.00 95.62 86 ALA A N 1
ATOM 597 C CA . ALA A 1 86 ? 7.193 -8.720 -12.626 1.00 95.62 86 ALA A CA 1
ATOM 598 C C . ALA A 1 86 ? 6.420 -8.224 -11.397 1.00 95.62 86 ALA A C 1
ATOM 600 O O . ALA A 1 86 ? 6.867 -8.425 -10.268 1.00 95.62 86 ALA A O 1
ATOM 601 N N . LEU A 1 87 ? 5.244 -7.620 -11.599 1.00 97.56 87 LEU A N 1
ATOM 602 C CA . LEU A 1 87 ? 4.394 -7.169 -10.499 1.00 97.56 87 LEU A CA 1
ATOM 603 C C . LEU A 1 87 ? 3.867 -8.343 -9.662 1.00 97.56 87 LEU A C 1
ATOM 605 O O . LEU A 1 87 ? 3.900 -8.276 -8.436 1.00 97.56 87 LEU A O 1
ATOM 609 N N . VAL A 1 88 ? 3.432 -9.430 -10.305 1.00 97.38 88 VAL A N 1
ATOM 610 C CA . VAL A 1 88 ? 2.989 -10.659 -9.627 1.00 97.38 88 VAL A CA 1
ATOM 611 C C . VAL A 1 88 ? 4.138 -11.288 -8.843 1.00 97.38 88 VAL A C 1
ATOM 613 O O . VAL A 1 88 ? 3.948 -11.655 -7.690 1.00 97.38 88 VAL A O 1
ATOM 616 N N . ALA A 1 89 ? 5.340 -11.362 -9.415 1.00 95.81 89 ALA A N 1
ATOM 617 C CA . ALA A 1 89 ? 6.526 -11.848 -8.717 1.00 95.81 89 ALA A CA 1
ATOM 618 C C . ALA A 1 89 ? 6.839 -10.990 -7.482 1.00 95.81 89 ALA A C 1
ATOM 620 O O . ALA A 1 89 ? 7.042 -11.532 -6.397 1.00 95.81 89 ALA A O 1
ATOM 621 N N . GLY A 1 90 ? 6.794 -9.660 -7.616 1.00 96.81 90 GLY A N 1
ATOM 622 C CA . GLY A 1 90 ? 6.918 -8.737 -6.488 1.00 96.81 90 GLY A CA 1
ATOM 623 C C . GLY A 1 90 ? 5.856 -8.987 -5.415 1.00 96.81 90 GLY A C 1
ATOM 624 O O . GLY A 1 90 ? 6.191 -9.089 -4.239 1.00 96.81 90 GLY A O 1
ATOM 625 N N . ALA A 1 91 ? 4.595 -9.170 -5.811 1.00 96.62 91 ALA A N 1
ATOM 626 C CA . ALA A 1 91 ? 3.491 -9.473 -4.901 1.00 96.62 91 ALA A CA 1
ATOM 627 C C . ALA A 1 91 ? 3.666 -10.820 -4.183 1.00 96.62 91 ALA A C 1
ATOM 629 O O . ALA A 1 91 ? 3.408 -10.905 -2.986 1.00 96.62 91 ALA A O 1
ATOM 630 N N . VAL A 1 92 ? 4.147 -11.856 -4.874 1.00 96.19 92 VAL A N 1
ATOM 631 C CA . VAL A 1 92 ? 4.458 -13.162 -4.273 1.00 96.19 92 VAL A CA 1
ATOM 632 C C . VAL A 1 92 ? 5.576 -13.025 -3.246 1.00 96.19 92 VAL A C 1
ATOM 634 O O . VAL A 1 92 ? 5.438 -13.525 -2.134 1.00 96.19 92 VAL A O 1
ATOM 637 N N . VAL A 1 93 ? 6.660 -12.313 -3.570 1.00 96.00 93 VAL A N 1
ATOM 638 C CA . VAL A 1 93 ? 7.751 -12.075 -2.614 1.00 96.00 93 VAL A CA 1
ATOM 639 C C . VAL A 1 93 ? 7.235 -11.312 -1.394 1.00 96.00 93 VAL A C 1
ATOM 641 O O . VAL A 1 93 ? 7.482 -11.735 -0.267 1.00 96.00 93 VAL A O 1
ATOM 644 N N . THR A 1 94 ? 6.462 -10.244 -1.593 1.00 94.69 94 THR A N 1
ATOM 645 C CA . THR A 1 94 ? 5.837 -9.494 -0.498 1.00 94.69 94 THR A CA 1
ATOM 646 C C . THR A 1 94 ? 4.926 -10.381 0.349 1.00 94.69 94 THR A C 1
ATOM 648 O O . THR A 1 94 ? 5.013 -10.358 1.575 1.00 94.69 94 THR A O 1
ATOM 651 N N . PHE A 1 95 ? 4.088 -11.211 -0.276 1.00 92.69 95 PHE A N 1
ATOM 652 C C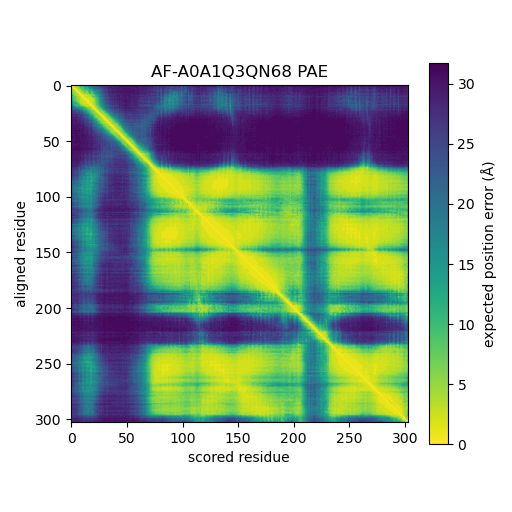A . PHE A 1 95 ? 3.222 -12.155 0.428 1.00 92.69 95 PHE A CA 1
ATOM 653 C C . PHE A 1 95 ? 4.026 -13.140 1.274 1.00 92.69 95 PHE A C 1
ATOM 655 O O . PHE A 1 95 ? 3.698 -13.348 2.437 1.00 92.69 95 PHE A O 1
ATOM 662 N N . LEU A 1 96 ? 5.107 -13.703 0.730 1.00 91.88 96 LEU A N 1
ATOM 663 C CA . LEU A 1 96 ? 5.989 -14.611 1.462 1.00 91.88 96 LEU A CA 1
ATOM 664 C C . LEU A 1 96 ? 6.671 -13.919 2.647 1.00 91.88 96 LEU A C 1
ATOM 666 O O . LEU A 1 96 ? 6.803 -14.529 3.707 1.00 91.88 96 LEU A O 1
ATOM 670 N N . LEU A 1 97 ? 7.059 -12.648 2.500 1.00 91.06 97 LEU A N 1
ATOM 671 C CA . LEU A 1 97 ? 7.582 -11.850 3.610 1.00 91.06 97 LEU A CA 1
ATOM 672 C C . LEU A 1 97 ? 6.527 -11.685 4.707 1.00 91.06 97 LEU A C 1
ATOM 674 O O . LEU A 1 97 ? 6.815 -11.981 5.864 1.00 91.06 97 LEU A O 1
ATOM 678 N N . TYR A 1 98 ? 5.299 -11.294 4.361 1.00 88.00 98 TYR A N 1
ATOM 679 C CA . TYR A 1 98 ? 4.206 -11.204 5.334 1.00 88.00 98 TYR A CA 1
ATOM 680 C C . TYR A 1 98 ? 3.907 -12.55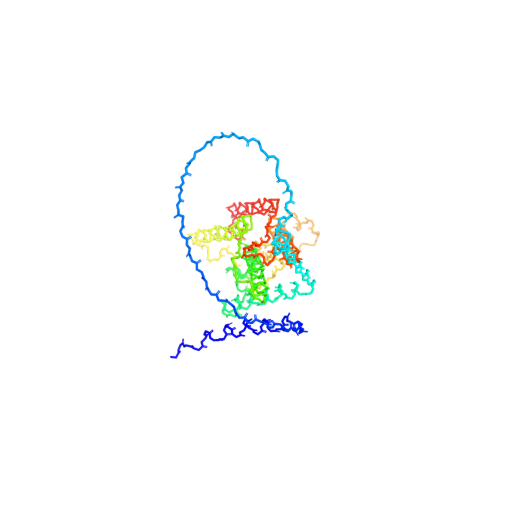0 5.993 1.00 88.00 98 TYR A C 1
ATOM 682 O O . TYR A 1 98 ? 3.778 -12.619 7.213 1.00 88.00 98 TYR A O 1
ATOM 690 N N . PHE A 1 99 ? 3.835 -13.626 5.213 1.00 87.12 99 PHE A N 1
ATOM 691 C CA . PHE A 1 99 ? 3.580 -14.981 5.694 1.00 87.12 99 PHE A CA 1
ATOM 692 C C . PHE A 1 99 ? 4.644 -15.437 6.699 1.00 87.12 99 PHE A C 1
ATOM 694 O O . PHE A 1 99 ? 4.317 -15.957 7.763 1.00 87.12 99 PHE A O 1
ATOM 701 N N . LEU A 1 100 ? 5.921 -15.186 6.407 1.00 88.94 100 LEU A N 1
ATOM 702 C CA . LEU A 1 100 ? 7.016 -15.578 7.287 1.00 88.94 100 LEU A CA 1
ATOM 703 C C . LEU A 1 100 ? 7.087 -14.707 8.550 1.00 88.94 100 LEU A C 1
ATOM 705 O O . LEU A 1 100 ? 7.318 -15.227 9.640 1.00 88.94 100 LEU A O 1
ATOM 709 N N . LEU A 1 101 ? 6.869 -13.396 8.414 1.00 88.12 101 LEU A N 1
ATOM 710 C CA . LEU A 1 101 ? 6.926 -12.447 9.530 1.00 88.12 101 LEU A CA 1
ATOM 711 C C . LEU A 1 101 ? 5.712 -12.542 10.469 1.00 88.12 101 LEU A C 1
ATOM 713 O O . LEU A 1 101 ? 5.833 -12.195 11.639 1.00 88.12 101 LEU A O 1
ATOM 717 N N . SER A 1 102 ? 4.573 -13.045 9.988 1.00 83.06 102 SER A N 1
ATOM 718 C CA . SER A 1 102 ? 3.353 -13.286 10.783 1.00 83.06 102 SER A CA 1
ATOM 719 C C . SER A 1 102 ? 3.298 -14.671 11.436 1.00 83.06 102 SER A C 1
ATOM 721 O O . SER A 1 102 ? 2.259 -15.068 11.951 1.00 83.06 102 SER A O 1
ATOM 723 N N . GLY A 1 103 ? 4.384 -15.450 11.395 1.00 82.25 103 GLY A N 1
ATOM 724 C CA . GLY A 1 103 ? 4.383 -16.797 11.969 1.00 82.25 103 GLY A CA 1
ATOM 725 C C . GLY A 1 103 ? 3.439 -17.766 11.250 1.00 82.25 103 GLY A C 1
ATOM 726 O O . GLY A 1 103 ? 2.878 -18.643 11.897 1.00 82.25 103 GLY A O 1
ATOM 727 N N . LEU A 1 104 ? 3.301 -17.629 9.923 1.00 78.44 104 LEU A N 1
ATOM 728 C CA . LEU A 1 104 ? 2.430 -18.417 9.033 1.00 78.44 104 LEU A CA 1
ATOM 729 C C . LEU A 1 104 ? 0.931 -18.064 9.101 1.00 78.44 104 LEU A C 1
ATOM 731 O O . LEU A 1 104 ? 0.127 -18.713 8.429 1.00 78.44 104 LEU A O 1
ATOM 735 N N . HIS A 1 105 ? 0.557 -17.003 9.823 1.00 82.25 105 HIS A N 1
ATOM 736 C CA . HIS A 1 105 ? -0.827 -16.534 9.948 1.00 82.25 105 HIS A CA 1
ATOM 737 C C . HIS A 1 105 ? -0.998 -15.099 9.410 1.00 82.25 105 HIS A C 1
ATOM 739 O O . HIS A 1 105 ? -1.318 -14.176 10.157 1.00 82.25 105 HIS A O 1
ATOM 745 N N . PRO A 1 106 ? -0.838 -14.859 8.093 1.00 77.94 106 PRO A N 1
ATOM 746 C CA . PRO A 1 106 ? -0.865 -13.506 7.526 1.00 77.94 106 PRO A CA 1
ATOM 747 C C . PRO A 1 106 ? -2.222 -12.813 7.682 1.00 77.94 106 PRO A C 1
ATOM 749 O O . PRO A 1 106 ? -2.296 -11.589 7.639 1.00 77.94 106 PRO A O 1
ATOM 752 N N . LEU A 1 107 ? -3.299 -13.578 7.878 1.00 78.62 107 LEU A N 1
ATOM 753 C CA . LEU A 1 107 ? -4.633 -13.027 8.101 1.00 78.62 107 LEU A CA 1
ATOM 754 C C . LEU A 1 107 ? -4.788 -12.404 9.494 1.00 78.62 107 LEU A C 1
ATOM 756 O O . LEU A 1 107 ? -5.599 -11.496 9.646 1.00 78.62 107 LEU A O 1
ATOM 760 N N . GLU A 1 108 ? -3.981 -12.795 10.484 1.00 78.25 108 GLU A N 1
ATOM 761 C CA . GLU A 1 108 ? -4.003 -12.155 11.809 1.00 78.25 108 GLU A CA 1
ATOM 762 C C . GLU A 1 108 ? -3.594 -10.677 11.742 1.00 78.25 108 GLU A C 1
ATOM 764 O O . GLU A 1 108 ? -4.024 -9.870 12.563 1.00 78.25 108 GLU A O 1
ATOM 769 N N . LEU A 1 109 ? -2.841 -10.279 10.709 1.00 78.69 109 LEU A N 1
ATOM 770 C CA . LEU A 1 109 ? -2.449 -8.884 10.493 1.00 78.69 109 LEU A CA 1
ATOM 771 C C . LEU A 1 109 ? -3.642 -7.965 10.200 1.00 78.69 109 LEU A C 1
ATOM 773 O O . LEU A 1 109 ? -3.555 -6.765 10.452 1.00 78.69 109 LEU A O 1
ATOM 777 N N . ILE A 1 110 ? -4.742 -8.513 9.676 1.00 83.94 110 ILE A N 1
ATOM 778 C CA . ILE A 1 110 ? -5.955 -7.760 9.325 1.00 83.94 110 ILE A CA 1
ATOM 779 C C . ILE A 1 110 ? -7.115 -7.996 10.303 1.00 83.94 110 ILE A C 1
ATOM 781 O O . ILE A 1 110 ? -8.123 -7.290 10.241 1.00 83.94 110 ILE A O 1
ATOM 785 N N . VAL A 1 111 ? -6.966 -8.940 11.235 1.00 80.38 111 VAL A N 1
ATOM 786 C CA . VAL A 1 111 ? -7.939 -9.215 12.301 1.00 80.38 111 VAL A CA 1
ATOM 787 C C . VAL A 1 111 ? -7.664 -8.304 13.508 1.00 80.38 111 VAL A C 1
ATOM 789 O O . VAL A 1 111 ? -6.527 -8.092 13.928 1.00 80.38 111 VAL A O 1
ATOM 792 N N . GLY A 1 112 ? -8.713 -7.669 14.018 1.00 72.12 112 GLY A N 1
ATOM 793 C CA . GLY A 1 112 ? -8.784 -6.844 15.219 1.00 72.12 112 GLY A CA 1
ATOM 794 C C . GLY A 1 112 ? -8.748 -7.665 16.508 1.00 72.12 112 GLY A C 1
ATOM 795 O O . GLY A 1 112 ? -8.798 -8.890 16.492 1.00 72.12 112 GLY A O 1
ATOM 796 N N . GLU A 1 113 ? -8.637 -6.975 17.641 1.00 67.69 113 GLU A N 1
ATOM 797 C CA . GLU A 1 113 ? -8.574 -7.602 18.975 1.00 67.69 113 GLU A CA 1
ATOM 798 C C . GLU A 1 113 ? -9.907 -8.256 19.387 1.00 67.69 113 GLU A C 1
ATOM 800 O O . GLU A 1 113 ? -9.934 -9.129 20.243 1.00 67.69 113 GLU A O 1
ATOM 805 N N . ASP A 1 114 ? -10.997 -7.889 18.719 1.00 63.31 114 ASP A N 1
ATOM 806 C CA . ASP A 1 114 ? -12.357 -8.408 18.873 1.00 63.31 114 ASP A CA 1
ATOM 807 C C . ASP A 1 114 ? -12.664 -9.612 17.960 1.00 63.31 114 ASP A C 1
ATOM 809 O O . ASP A 1 114 ? -13.824 -10.005 17.813 1.00 63.31 114 ASP A O 1
ATOM 813 N N . ASN A 1 115 ? -11.638 -10.199 17.329 1.00 76.25 115 ASN A N 1
ATOM 814 C CA . ASN A 1 115 ? -11.759 -11.280 16.344 1.00 76.25 115 ASN A CA 1
ATOM 815 C C . ASN A 1 115 ? -12.596 -10.889 15.105 1.00 76.25 115 ASN A C 1
ATOM 817 O O . ASN A 1 115 ? -13.215 -11.730 14.446 1.00 76.25 115 ASN A O 1
ATOM 821 N N . ARG A 1 116 ? -12.631 -9.593 14.767 1.00 78.31 116 ARG A N 1
ATOM 822 C CA . ARG A 1 116 ? -13.294 -9.049 13.569 1.00 78.31 116 ARG A CA 1
ATOM 823 C C . ARG A 1 116 ? -12.262 -8.463 12.617 1.00 78.31 116 ARG A C 1
ATOM 825 O O . ARG A 1 116 ? -11.143 -8.187 13.013 1.00 78.31 116 ARG A O 1
ATOM 832 N N . TYR A 1 117 ? -12.585 -8.304 11.337 1.00 78.38 117 TYR A N 1
ATOM 833 C CA . TYR A 1 117 ? -11.641 -7.659 10.416 1.00 78.38 117 TYR A CA 1
ATOM 834 C C . TYR A 1 117 ? -11.665 -6.158 10.663 1.00 78.38 117 TYR A C 1
ATOM 836 O O . TYR A 1 117 ? -12.738 -5.573 10.632 1.00 78.38 117 TYR A O 1
ATOM 844 N N . SER A 1 118 ? -10.497 -5.557 10.877 1.00 79.00 118 SER A N 1
ATOM 845 C CA . SER A 1 118 ? -10.391 -4.119 11.112 1.00 79.00 118 SER A CA 1
ATOM 846 C C . SER A 1 118 ? -10.131 -3.389 9.801 1.00 79.00 118 SER A C 1
ATOM 848 O O . SER A 1 118 ? -9.166 -3.693 9.093 1.00 79.00 118 SER A O 1
ATOM 850 N N . ASN A 1 119 ? -10.945 -2.376 9.513 1.00 81.38 119 ASN A N 1
ATOM 851 C CA . ASN A 1 119 ? -10.810 -1.570 8.302 1.00 81.38 119 ASN A CA 1
ATOM 852 C C . ASN A 1 119 ? -9.448 -0.886 8.180 1.00 81.38 119 ASN A C 1
ATOM 854 O O . ASN A 1 119 ? -8.793 -0.988 7.144 1.00 81.38 119 ASN A O 1
ATOM 858 N N . SER A 1 120 ? -8.976 -0.241 9.248 1.00 80.06 120 SER A N 1
ATOM 859 C CA . SER A 1 120 ? -7.678 0.443 9.232 1.00 80.06 120 SER A CA 1
ATOM 860 C C . SER A 1 120 ? -6.498 -0.529 9.113 1.00 80.06 120 SER A C 1
ATOM 862 O O . SER A 1 120 ? -5.520 -0.209 8.436 1.00 80.06 120 SER A O 1
ATOM 864 N N . LYS A 1 121 ? -6.589 -1.738 9.696 1.00 86.25 121 LYS A N 1
ATOM 865 C CA . LYS A 1 121 ? -5.582 -2.799 9.499 1.00 86.25 121 LYS A CA 1
ATOM 866 C C . LYS A 1 121 ? -5.579 -3.318 8.063 1.00 86.25 121 LYS A C 1
ATOM 868 O O . LYS A 1 121 ? -4.516 -3.463 7.466 1.00 86.25 121 LYS A O 1
ATOM 873 N N . PHE A 1 122 ? -6.759 -3.574 7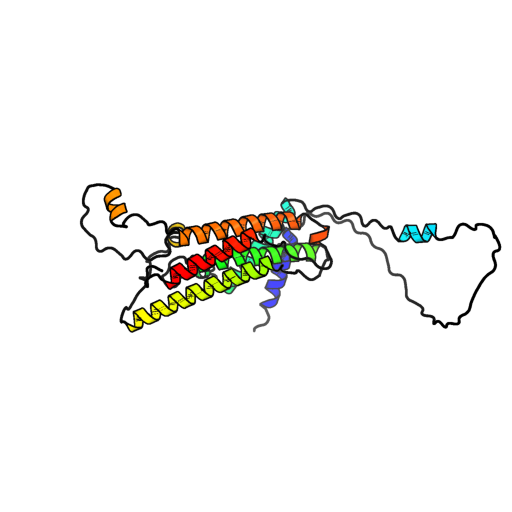.500 1.00 87.31 122 PHE A N 1
ATOM 874 C CA . PHE A 1 122 ? -6.899 -4.002 6.111 1.00 87.31 122 PHE A CA 1
ATOM 875 C C . PHE A 1 122 ? -6.332 -2.958 5.146 1.00 87.31 122 PHE A C 1
ATOM 877 O O . PHE A 1 122 ? -5.555 -3.301 4.259 1.00 87.31 122 PHE A O 1
ATOM 884 N N . GLN A 1 123 ? -6.660 -1.683 5.356 1.00 89.00 123 GLN A N 1
ATOM 885 C CA . GLN A 1 123 ? -6.190 -0.585 4.524 1.00 89.00 123 GLN A CA 1
ATOM 886 C C . GLN A 1 123 ? -4.666 -0.464 4.529 1.00 89.00 123 GLN A C 1
ATOM 888 O O . GLN A 1 123 ? -4.057 -0.434 3.459 1.00 89.00 123 GLN A O 1
ATOM 893 N N . VAL A 1 124 ? -4.045 -0.408 5.714 1.00 90.00 124 VAL A N 1
ATOM 894 C CA . VAL A 1 124 ? -2.585 -0.277 5.811 1.00 90.00 124 VAL A CA 1
ATOM 895 C C . VAL A 1 124 ? -1.896 -1.521 5.246 1.00 90.00 124 VAL A C 1
ATOM 897 O O . VAL A 1 124 ? -0.930 -1.395 4.498 1.00 90.00 124 VAL A O 1
ATOM 900 N N . ALA A 1 125 ? -2.427 -2.721 5.509 1.00 91.38 125 ALA A N 1
ATOM 901 C CA . ALA A 1 125 ? -1.883 -3.960 4.965 1.00 91.38 125 ALA A CA 1
ATOM 902 C C . ALA A 1 125 ? -1.953 -3.984 3.433 1.00 91.38 125 ALA A C 1
ATOM 904 O O . ALA A 1 125 ? -0.945 -4.250 2.785 1.00 91.38 125 ALA A O 1
ATOM 905 N N . LEU A 1 126 ? -3.109 -3.662 2.846 1.00 93.25 126 LEU A N 1
ATOM 906 C CA . LEU A 1 126 ? -3.296 -3.658 1.397 1.00 93.25 126 LEU A CA 1
ATOM 907 C C . LEU A 1 126 ? -2.429 -2.592 0.714 1.00 93.25 126 LEU A C 1
ATOM 909 O O . LEU A 1 126 ?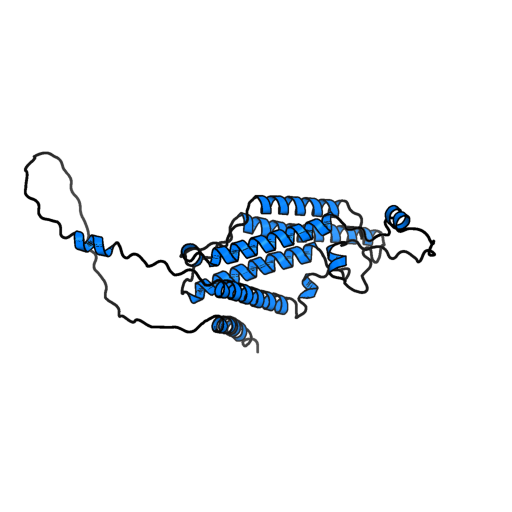 -1.772 -2.883 -0.286 1.00 93.25 126 LEU A O 1
ATOM 913 N N . TRP A 1 127 ? -2.399 -1.372 1.256 1.00 94.56 127 TRP A N 1
ATOM 914 C CA . TRP A 1 127 ? -1.613 -0.274 0.695 1.00 94.56 127 TRP A CA 1
ATOM 915 C C . TRP A 1 127 ? -0.113 -0.585 0.704 1.00 94.56 127 TRP A C 1
ATOM 917 O O . TRP A 1 127 ? 0.544 -0.527 -0.339 1.00 94.56 127 TRP A O 1
ATOM 927 N N . PHE A 1 128 ? 0.429 -0.987 1.858 1.00 94.50 128 PHE A N 1
ATOM 928 C CA . PHE A 1 128 ? 1.849 -1.322 1.967 1.00 94.50 128 PHE A CA 1
ATOM 929 C C . PHE A 1 128 ? 2.207 -2.600 1.209 1.00 94.50 128 PHE A C 1
ATOM 931 O O . PHE A 1 128 ? 3.301 -2.671 0.652 1.00 94.50 128 PHE A O 1
ATOM 938 N N . PHE A 1 129 ? 1.295 -3.570 1.099 1.00 95.31 129 PHE A N 1
ATOM 939 C CA . PHE A 1 129 ? 1.499 -4.740 0.248 1.00 95.31 129 PHE A CA 1
ATOM 940 C C . PHE A 1 129 ? 1.775 -4.331 -1.200 1.00 95.31 129 PHE A C 1
ATOM 942 O O . PHE A 1 129 ? 2.769 -4.760 -1.789 1.00 95.31 129 PHE A O 1
ATOM 949 N N . VAL A 1 130 ? 0.932 -3.461 -1.762 1.00 97.00 130 VAL A N 1
ATOM 950 C CA . VAL A 1 130 ? 1.096 -2.972 -3.135 1.00 97.00 130 VAL A CA 1
ATOM 951 C C . VAL A 1 130 ? 2.359 -2.124 -3.254 1.00 97.00 130 VAL A C 1
ATOM 953 O O . VAL A 1 130 ? 3.159 -2.356 -4.157 1.00 97.00 130 VAL A O 1
ATOM 956 N N . LEU A 1 131 ? 2.603 -1.197 -2.326 1.00 96.69 131 LEU A N 1
ATOM 957 C CA . LEU A 1 131 ? 3.802 -0.358 -2.347 1.00 96.69 131 LEU A CA 1
ATOM 958 C C . LEU A 1 131 ? 5.092 -1.196 -2.351 1.00 96.69 131 LEU A C 1
ATOM 960 O O . LEU A 1 131 ? 5.930 -1.033 -3.239 1.00 96.69 131 LEU A O 1
ATOM 964 N N . ILE A 1 132 ? 5.222 -2.147 -1.423 1.00 96.06 132 ILE A N 1
ATOM 965 C CA . ILE A 1 132 ? 6.395 -3.025 -1.317 1.00 96.06 132 ILE A CA 1
ATOM 966 C C . ILE A 1 132 ? 6.515 -3.914 -2.561 1.00 96.06 132 ILE A C 1
ATOM 968 O O . ILE A 1 132 ? 7.598 -4.013 -3.138 1.00 96.06 132 ILE A O 1
ATOM 972 N N . ALA A 1 133 ? 5.411 -4.506 -3.032 1.00 97.69 133 ALA A N 1
ATOM 973 C CA . ALA A 1 133 ? 5.408 -5.327 -4.244 1.00 97.69 133 ALA A CA 1
ATOM 974 C C . ALA A 1 133 ? 5.893 -4.545 -5.473 1.00 97.69 133 ALA A C 1
ATOM 976 O O . ALA A 1 133 ? 6.700 -5.052 -6.252 1.00 97.69 133 ALA A O 1
ATOM 977 N N . THR A 1 134 ? 5.448 -3.296 -5.633 1.00 97.44 134 THR A N 1
ATOM 978 C CA . THR A 1 134 ? 5.845 -2.436 -6.761 1.00 97.44 134 THR A CA 1
ATOM 979 C C . THR A 1 134 ? 7.313 -2.019 -6.678 1.00 97.44 134 THR A C 1
ATOM 981 O O . THR A 1 134 ? 7.997 -1.994 -7.706 1.00 97.44 134 THR A O 1
ATOM 984 N N . TYR A 1 135 ? 7.828 -1.775 -5.469 1.00 96.94 135 TYR A N 1
ATOM 985 C CA . TYR A 1 135 ? 9.248 -1.518 -5.243 1.00 96.94 135 TYR A CA 1
ATOM 986 C C . TYR A 1 135 ? 10.097 -2.740 -5.616 1.00 96.94 135 TYR A C 1
ATOM 988 O O . TYR A 1 135 ? 11.032 -2.617 -6.406 1.00 96.94 135 TYR A O 1
ATOM 996 N N . ILE A 1 136 ? 9.737 -3.932 -5.121 1.00 96.50 136 ILE A N 1
ATOM 997 C CA . ILE A 1 136 ? 10.441 -5.190 -5.421 1.00 96.50 136 ILE A CA 1
ATOM 998 C C . ILE A 1 136 ? 10.403 -5.496 -6.920 1.00 96.50 136 ILE A C 1
ATOM 1000 O O . ILE A 1 136 ? 11.432 -5.836 -7.497 1.00 96.50 136 ILE A O 1
ATOM 1004 N N . ALA A 1 137 ? 9.249 -5.339 -7.571 1.00 96.56 137 ALA A N 1
ATOM 1005 C CA . ALA A 1 137 ? 9.103 -5.566 -9.006 1.00 96.56 137 ALA A CA 1
ATOM 1006 C C . ALA A 1 137 ? 9.984 -4.614 -9.834 1.00 96.56 137 ALA A C 1
ATOM 1008 O O . ALA A 1 137 ? 10.686 -5.046 -10.750 1.00 96.56 137 ALA A O 1
ATOM 1009 N N . THR A 1 138 ? 9.985 -3.323 -9.485 1.00 95.75 138 THR A N 1
ATOM 1010 C CA . THR A 1 138 ? 10.812 -2.301 -10.147 1.00 95.75 138 THR A CA 1
ATOM 1011 C C . THR A 1 138 ? 12.297 -2.585 -9.947 1.00 95.75 138 THR A C 1
ATOM 1013 O O . THR A 1 138 ? 13.069 -2.554 -10.905 1.00 95.75 138 THR A O 1
ATOM 1016 N N . PHE A 1 139 ? 12.693 -2.917 -8.717 1.00 95.44 139 PHE A N 1
ATOM 1017 C CA . PHE A 1 139 ? 14.057 -3.312 -8.395 1.00 95.44 139 PHE A CA 1
ATOM 1018 C C . PHE A 1 139 ? 14.488 -4.558 -9.166 1.00 95.44 139 PHE A C 1
ATOM 1020 O O . PHE A 1 139 ? 15.550 -4.546 -9.778 1.00 95.44 139 PHE A O 1
ATOM 1027 N N . GLY A 1 140 ? 13.652 -5.598 -9.203 1.00 93.88 140 GLY A N 1
ATOM 1028 C CA . GLY A 1 140 ? 13.925 -6.832 -9.933 1.00 93.88 140 GLY A CA 1
ATOM 1029 C C . GLY A 1 140 ? 14.183 -6.566 -11.413 1.00 93.88 140 GLY A C 1
ATOM 1030 O O . GLY A 1 140 ? 15.253 -6.900 -11.917 1.00 93.88 140 GLY A O 1
ATOM 1031 N N . LEU A 1 141 ? 13.257 -5.883 -12.097 1.00 93.88 141 LEU A N 1
ATOM 1032 C CA . LEU A 1 141 ? 13.403 -5.528 -13.516 1.00 93.88 141 LEU A CA 1
ATOM 1033 C C . LEU A 1 141 ? 14.694 -4.746 -13.803 1.00 93.88 141 LEU A C 1
ATOM 1035 O O . LEU A 1 141 ? 15.341 -4.983 -14.825 1.00 93.88 141 LEU A O 1
ATOM 1039 N N . ARG A 1 142 ? 15.074 -3.824 -12.912 1.00 93.06 142 ARG A N 1
ATOM 1040 C CA . ARG A 1 142 ? 16.311 -3.038 -13.019 1.00 93.06 142 ARG A CA 1
ATOM 1041 C C . ARG A 1 142 ? 17.557 -3.895 -12.800 1.00 93.06 142 ARG A C 1
ATOM 1043 O O . ARG A 1 142 ? 18.466 -3.853 -13.628 1.00 93.06 142 ARG A O 1
ATOM 1050 N N . ALA A 1 143 ? 17.565 -4.718 -11.753 1.00 92.62 143 ALA A N 1
ATOM 1051 C CA . ALA A 1 143 ? 18.674 -5.605 -11.416 1.00 92.62 143 ALA A CA 1
ATOM 1052 C C . ALA A 1 143 ? 18.986 -6.586 -12.557 1.00 92.62 143 ALA A C 1
ATOM 1054 O O . ALA A 1 143 ? 20.143 -6.739 -12.939 1.00 92.62 143 ALA A O 1
ATOM 1055 N N . PHE A 1 144 ? 17.960 -7.174 -13.176 1.00 90.44 144 PHE A N 1
ATOM 1056 C CA . PHE A 1 144 ? 18.130 -8.049 -14.341 1.00 90.44 144 PHE A CA 1
ATOM 1057 C C . PHE A 1 144 ? 18.693 -7.370 -15.571 1.00 90.44 144 PHE A C 1
ATOM 1059 O O . PHE A 1 144 ? 19.401 -7.985 -16.362 1.00 90.44 144 PHE A O 1
ATOM 1066 N N . ALA A 1 145 ? 18.361 -6.098 -15.744 1.00 89.38 145 ALA A N 1
ATOM 1067 C CA . ALA A 1 145 ? 18.885 -5.298 -16.828 1.00 89.38 145 ALA A CA 1
ATOM 1068 C C . ALA A 1 145 ? 20.316 -4.798 -16.566 1.00 89.38 145 ALA A C 1
ATOM 1070 O O . ALA A 1 145 ? 20.824 -4.024 -17.379 1.00 89.38 145 ALA A O 1
ATOM 1071 N N . GLY A 1 146 ? 20.936 -5.189 -15.445 1.00 89.69 146 GLY A N 1
ATOM 1072 C CA . GLY A 1 146 ? 22.257 -4.727 -15.020 1.00 89.69 146 GLY A CA 1
ATOM 1073 C C . GLY A 1 146 ? 22.267 -3.299 -14.469 1.00 89.69 146 GLY A C 1
ATOM 1074 O O . GLY A 1 146 ? 23.335 -2.720 -14.301 1.00 89.69 146 GLY A O 1
ATOM 1075 N N . VAL A 1 147 ? 21.096 -2.714 -14.190 1.00 89.00 147 VAL A N 1
ATOM 1076 C CA . VAL A 1 147 ? 20.966 -1.346 -13.676 1.00 89.00 147 VAL A CA 1
ATOM 1077 C C . VAL A 1 147 ? 20.792 -1.404 -12.162 1.00 89.00 147 VAL A C 1
ATOM 1079 O O . VAL A 1 147 ? 19.690 -1.602 -11.653 1.00 89.00 147 VAL A O 1
ATOM 1082 N N . ILE A 1 148 ? 21.889 -1.220 -11.430 1.00 82.31 148 ILE A N 1
ATOM 1083 C CA . ILE A 1 148 ? 21.875 -1.110 -9.968 1.00 82.31 148 ILE A CA 1
ATOM 1084 C C . ILE A 1 148 ? 22.015 0.371 -9.622 1.00 82.31 148 ILE A C 1
ATOM 1086 O O . ILE A 1 148 ? 23.076 0.963 -9.783 1.00 82.31 148 ILE A O 1
ATOM 1090 N N . GLY A 1 149 ? 20.920 0.982 -9.182 1.00 80.56 149 GLY A N 1
ATOM 1091 C CA . GLY A 1 149 ? 20.867 2.399 -8.835 1.00 80.56 149 GLY A CA 1
ATOM 1092 C C . GLY A 1 149 ? 19.675 2.697 -7.936 1.00 80.56 149 GLY A C 1
ATOM 1093 O O . GLY A 1 149 ? 18.798 1.846 -7.767 1.00 80.56 149 GLY A O 1
ATOM 1094 N N . GLN A 1 150 ? 19.642 3.899 -7.365 1.00 87.00 150 GLN A N 1
ATOM 1095 C CA . GLN A 1 150 ? 18.602 4.310 -6.423 1.00 87.00 150 GLN A CA 1
ATOM 1096 C C . GLN A 1 150 ? 17.201 4.232 -7.048 1.00 87.00 150 GLN A C 1
ATOM 1098 O O . GLN A 1 150 ? 17.003 4.610 -8.207 1.00 87.00 150 GLN A O 1
ATOM 1103 N N . ILE A 1 151 ? 16.240 3.764 -6.246 1.00 94.12 151 ILE A N 1
ATOM 1104 C CA . ILE A 1 151 ? 14.806 3.840 -6.527 1.00 94.12 151 ILE A CA 1
ATOM 1105 C C . ILE A 1 151 ? 14.196 4.793 -5.500 1.00 94.12 151 ILE A C 1
ATOM 1107 O O . ILE A 1 151 ? 14.094 4.462 -4.321 1.00 94.12 151 ILE A O 1
ATOM 1111 N N . GLY A 1 152 ? 13.856 6.001 -5.936 1.00 94.44 152 GLY A N 1
ATOM 1112 C CA . GLY A 1 152 ? 13.195 7.006 -5.113 1.00 94.44 152 GLY A CA 1
ATOM 1113 C C . GLY A 1 152 ? 11.715 6.693 -4.896 1.00 94.44 152 GLY A C 1
ATOM 1114 O O . GLY A 1 152 ? 11.052 6.115 -5.760 1.00 94.44 152 GLY A O 1
ATOM 1115 N N . ILE A 1 153 ? 11.193 7.118 -3.749 1.00 95.00 153 ILE A N 1
ATOM 1116 C CA . ILE A 1 153 ? 9.756 7.187 -3.474 1.00 95.00 153 ILE A CA 1
ATOM 1117 C C . ILE A 1 153 ? 9.367 8.665 -3.607 1.00 95.00 153 ILE A C 1
ATOM 1119 O O . ILE A 1 153 ? 9.925 9.481 -2.872 1.00 95.00 153 ILE A O 1
ATOM 1123 N N . PRO A 1 154 ? 8.483 9.029 -4.551 1.00 96.12 154 PRO A N 1
ATOM 1124 C CA . PRO A 1 154 ? 8.006 10.401 -4.695 1.00 96.12 154 PRO A CA 1
ATOM 1125 C C . PRO A 1 154 ? 7.296 10.939 -3.451 1.00 96.12 154 PRO A C 1
ATOM 1127 O O . PRO A 1 154 ? 6.835 10.175 -2.600 1.00 96.12 154 PRO A O 1
ATOM 1130 N N . GLU A 1 155 ? 7.169 12.263 -3.376 1.00 95.44 155 GLU A N 1
ATOM 1131 C CA . GLU A 1 155 ? 6.608 12.960 -2.219 1.00 95.44 155 GLU A CA 1
ATOM 1132 C C . GLU A 1 155 ? 5.156 12.562 -1.942 1.00 95.44 155 GLU A C 1
ATOM 1134 O O . GLU A 1 155 ? 4.858 12.154 -0.818 1.00 95.44 155 GLU A O 1
ATOM 1139 N N . HIS A 1 156 ? 4.253 12.610 -2.930 1.00 95.69 156 HIS A N 1
ATOM 1140 C CA . HIS A 1 156 ? 2.850 12.295 -2.649 1.00 95.69 156 HIS A CA 1
ATOM 1141 C C . HIS A 1 156 ? 2.667 10.817 -2.305 1.00 95.69 156 HIS A C 1
ATOM 1143 O O . HIS A 1 156 ? 1.884 10.490 -1.415 1.00 95.69 156 HIS A O 1
ATOM 1149 N N . LEU A 1 157 ? 3.418 9.916 -2.943 1.00 95.31 157 LEU A N 1
ATOM 1150 C CA . LEU A 1 157 ? 3.403 8.496 -2.595 1.00 95.31 157 LEU A CA 1
ATOM 1151 C C . LEU A 1 157 ? 3.877 8.252 -1.151 1.00 95.31 157 LEU A C 1
ATOM 1153 O O . LEU A 1 157 ? 3.294 7.438 -0.424 1.00 95.31 157 LEU A O 1
ATOM 1157 N N . LEU A 1 158 ? 4.911 8.976 -0.716 1.00 95.62 158 LEU A N 1
ATOM 1158 C CA . LEU A 1 158 ? 5.423 8.911 0.649 1.00 95.62 158 LEU A CA 1
ATOM 1159 C C . LEU A 1 158 ? 4.420 9.491 1.656 1.00 95.62 158 LEU A C 1
ATOM 1161 O O . LEU A 1 158 ? 4.154 8.854 2.676 1.00 95.62 158 LEU A O 1
ATOM 1165 N N . LEU A 1 159 ? 3.820 10.647 1.356 1.00 95.56 159 LEU A N 1
ATOM 1166 C CA . LEU A 1 159 ? 2.790 11.281 2.185 1.00 95.56 159 LEU A CA 1
ATOM 1167 C C . LEU A 1 159 ? 1.551 10.394 2.322 1.00 95.56 159 LEU A C 1
ATOM 1169 O O . LEU A 1 159 ? 1.059 10.196 3.431 1.00 95.56 159 LEU A O 1
ATOM 1173 N N . LEU A 1 160 ? 1.078 9.807 1.222 1.00 93.69 160 LEU A N 1
ATOM 1174 C CA . LEU A 1 160 ? -0.056 8.882 1.211 1.00 93.69 160 LEU A CA 1
ATOM 1175 C C . LEU A 1 160 ? 0.213 7.666 2.113 1.00 93.69 160 LEU A C 1
ATOM 1177 O O . LEU A 1 160 ? -0.634 7.274 2.918 1.00 93.69 160 LEU A O 1
ATOM 1181 N N . SER A 1 161 ? 1.431 7.124 2.039 1.00 94.31 161 SER A N 1
ATOM 1182 C CA . SER A 1 161 ? 1.882 6.013 2.884 1.00 94.31 161 SER A CA 1
ATOM 1183 C C . SER A 1 161 ? 1.987 6.406 4.359 1.00 94.31 161 SER A C 1
ATOM 1185 O O . SER A 1 161 ? 1.534 5.662 5.232 1.00 94.31 161 SER A O 1
ATOM 1187 N N . GLY A 1 162 ? 2.526 7.594 4.643 1.00 92.56 162 GLY A N 1
ATOM 1188 C CA . GLY A 1 162 ? 2.600 8.160 5.988 1.00 92.56 162 GLY A CA 1
ATOM 1189 C C . GLY A 1 162 ? 1.220 8.376 6.608 1.00 92.56 162 GLY A C 1
ATOM 1190 O O . GLY A 1 162 ? 0.992 7.960 7.740 1.00 92.56 162 GLY A O 1
ATOM 1191 N N . MET A 1 163 ? 0.269 8.940 5.857 1.00 90.75 163 MET A N 1
ATOM 1192 C CA . MET A 1 163 ? -1.114 9.134 6.311 1.00 90.75 163 MET A CA 1
ATOM 1193 C C . MET A 1 163 ? -1.836 7.810 6.575 1.00 90.75 163 MET A C 1
ATOM 1195 O O . MET A 1 163 ? -2.589 7.712 7.545 1.00 90.75 163 MET A O 1
ATOM 1199 N N . SER A 1 164 ? -1.597 6.776 5.760 1.00 90.00 164 SER A N 1
ATOM 1200 C CA . SER A 1 164 ? -2.156 5.439 6.001 1.00 90.00 164 SER A CA 1
ATOM 1201 C C . SER A 1 164 ? -1.645 4.844 7.320 1.00 90.00 164 SER A C 1
ATOM 1203 O O . SER A 1 164 ? -2.440 4.406 8.155 1.00 90.00 164 SER A O 1
ATOM 1205 N N . ALA A 1 165 ? -0.330 4.899 7.556 1.00 89.25 165 ALA A N 1
ATOM 1206 C CA . ALA A 1 165 ? 0.267 4.428 8.806 1.00 89.25 165 ALA A CA 1
ATOM 1207 C C . ALA A 1 165 ? -0.193 5.256 10.020 1.00 89.25 165 ALA A C 1
ATOM 1209 O O . ALA A 1 165 ? -0.523 4.694 11.067 1.00 89.25 165 ALA A O 1
ATOM 1210 N N . PHE A 1 166 ? -0.266 6.581 9.866 1.00 90.69 166 PHE A N 1
ATOM 1211 C CA . PHE A 1 166 ? -0.752 7.497 10.894 1.00 90.69 166 PHE A CA 1
ATOM 1212 C C . PHE A 1 166 ? -2.196 7.186 11.287 1.00 90.69 166 PHE A C 1
ATOM 1214 O O . PHE A 1 166 ? -2.500 7.100 12.472 1.00 90.69 166 PHE A O 1
ATOM 1221 N N . THR A 1 167 ? -3.078 6.950 10.315 1.00 87.31 167 THR A N 1
ATOM 1222 C CA . THR A 1 167 ? -4.496 6.688 10.593 1.00 87.31 167 THR A CA 1
ATOM 1223 C C . THR A 1 167 ? -4.706 5.368 11.313 1.00 87.31 167 THR A C 1
ATOM 1225 O O . THR A 1 167 ? -5.499 5.297 12.252 1.00 87.31 167 THR A O 1
ATOM 1228 N N . TYR A 1 168 ? -3.949 4.334 10.942 1.00 88.94 168 TYR A N 1
ATOM 1229 C CA . TYR A 1 168 ? -3.931 3.086 11.696 1.00 88.94 168 TYR A CA 1
ATOM 1230 C C . TYR A 1 168 ? -3.502 3.311 13.155 1.00 88.94 168 TYR A C 1
ATOM 1232 O O . TYR A 1 168 ? -4.206 2.882 14.073 1.00 88.94 168 TYR A O 1
ATOM 1240 N N . ALA A 1 169 ? -2.388 4.015 13.377 1.00 87.94 169 ALA A N 1
ATOM 1241 C CA . ALA A 1 169 ? -1.880 4.287 14.719 1.00 87.94 169 ALA A CA 1
ATOM 1242 C C . ALA A 1 169 ? -2.858 5.138 15.550 1.00 87.94 169 ALA A C 1
ATOM 1244 O O . ALA A 1 169 ? -3.125 4.806 16.705 1.00 87.94 169 ALA A O 1
ATOM 1245 N N . ALA A 1 170 ? -3.442 6.182 14.955 1.00 87.56 170 ALA A N 1
ATOM 1246 C CA . ALA A 1 170 ? -4.421 7.056 15.594 1.00 87.56 170 ALA A CA 1
ATOM 1247 C C . ALA A 1 170 ? -5.701 6.295 15.972 1.00 87.56 170 ALA A C 1
ATOM 1249 O O . ALA A 1 170 ? -6.131 6.342 17.124 1.00 87.56 170 ALA A O 1
ATOM 1250 N N . ALA A 1 171 ? -6.276 5.530 15.039 1.00 85.56 171 ALA A N 1
ATOM 1251 C CA . ALA A 1 171 ? -7.477 4.736 15.295 1.00 85.56 171 ALA A CA 1
ATOM 1252 C C . ALA A 1 171 ? -7.240 3.668 16.373 1.00 85.56 171 ALA A C 1
ATOM 1254 O O . ALA A 1 171 ? -8.099 3.460 17.236 1.00 85.56 171 ALA A O 1
ATOM 1255 N N . LYS A 1 172 ? -6.064 3.022 16.363 1.00 86.38 172 LYS A N 1
ATOM 1256 C CA . LYS A 1 172 ? -5.672 2.082 17.417 1.00 86.38 172 LYS A CA 1
ATOM 1257 C C . LYS A 1 172 ? -5.566 2.786 18.769 1.00 86.38 172 LYS A C 1
ATOM 1259 O O . LYS A 1 172 ? -6.177 2.322 19.721 1.00 86.38 172 LYS A O 1
ATOM 1264 N N . GLY A 1 173 ? -4.868 3.921 18.841 1.00 86.12 173 GLY A N 1
ATOM 1265 C CA . GLY A 1 173 ? -4.729 4.704 20.072 1.00 86.12 173 GLY A CA 1
ATOM 1266 C C . GLY A 1 173 ? -6.074 5.124 20.670 1.00 86.12 173 GLY A C 1
ATOM 1267 O O . GLY A 1 173 ? -6.303 4.922 21.860 1.00 86.12 173 GLY A O 1
ATOM 1268 N N . ILE A 1 174 ? -6.997 5.620 19.837 1.00 85.94 174 ILE A N 1
ATOM 1269 C CA . ILE A 1 174 ? -8.360 5.983 20.260 1.00 85.94 174 ILE A CA 1
ATOM 1270 C C . ILE A 1 174 ? -9.115 4.760 20.793 1.00 85.94 174 ILE A C 1
ATOM 1272 O O . ILE A 1 174 ? -9.732 4.827 21.855 1.00 85.94 174 ILE A O 1
ATOM 1276 N N . THR A 1 175 ? -9.052 3.635 20.076 1.00 83.69 175 THR A N 1
ATOM 1277 C CA . THR A 1 175 ? -9.738 2.398 20.476 1.00 83.69 175 THR A CA 1
ATOM 1278 C C . THR A 1 175 ? -9.200 1.876 21.805 1.00 83.69 175 THR A C 1
ATOM 1280 O O . THR A 1 175 ? -9.981 1.576 22.702 1.00 83.69 175 THR A O 1
ATOM 1283 N N . THR A 1 176 ? -7.876 1.810 21.960 1.00 85.12 176 THR A N 1
ATOM 1284 C CA . THR A 1 176 ? -7.236 1.357 23.199 1.00 85.12 176 THR A CA 1
ATOM 1285 C C . THR A 1 176 ? -7.574 2.277 24.371 1.00 85.12 176 THR A C 1
ATOM 1287 O O . THR A 1 176 ? -7.913 1.774 25.435 1.00 85.12 176 THR A O 1
ATOM 1290 N N . SER A 1 177 ? -7.561 3.604 24.182 1.00 86.44 177 SER A N 1
ATOM 1291 C CA . SER A 1 177 ? -7.971 4.554 25.231 1.00 86.44 177 SER A CA 1
ATOM 1292 C C . SER A 1 177 ? -9.392 4.269 25.708 1.00 86.44 177 SER A C 1
ATOM 1294 O O . SER A 1 177 ? -9.629 4.102 26.897 1.00 86.44 177 SER A O 1
ATOM 1296 N N . LYS A 1 178 ? -10.323 4.117 24.765 1.00 83.94 178 LYS A N 1
ATOM 1297 C CA . LYS A 1 178 ? -11.733 3.843 25.049 1.00 83.94 178 LYS A CA 1
ATOM 1298 C C . LYS A 1 178 ? -11.962 2.512 25.757 1.00 83.94 178 LYS A C 1
ATOM 1300 O O . LYS A 1 178 ? -12.784 2.435 26.664 1.00 83.94 178 LYS A O 1
ATOM 1305 N N . VAL A 1 179 ? -11.244 1.465 25.353 1.00 82.94 179 VAL A N 1
ATOM 1306 C CA . VAL A 1 179 ? -11.301 0.159 26.024 1.00 82.94 179 VAL A CA 1
ATOM 1307 C C . VAL A 1 179 ? -10.776 0.271 27.455 1.00 82.94 179 VAL A C 1
ATOM 1309 O O . VAL A 1 179 ? -11.432 -0.225 28.368 1.00 82.94 179 VAL A O 1
ATOM 1312 N N . ASN A 1 180 ? -9.659 0.968 27.668 1.00 85.06 180 ASN A N 1
ATOM 1313 C CA . ASN A 1 180 ? -9.101 1.184 29.003 1.00 85.06 180 ASN A CA 1
ATOM 1314 C C . ASN A 1 180 ? -10.064 1.981 29.900 1.00 85.06 180 ASN A C 1
ATOM 1316 O O . ASN A 1 180 ? -10.261 1.612 31.057 1.00 85.06 180 ASN A O 1
ATOM 1320 N N . ASP A 1 181 ? -10.706 3.023 29.365 1.00 84.69 181 ASP A N 1
ATOM 1321 C CA . ASP A 1 181 ? -11.693 3.830 30.092 1.00 84.69 181 ASP A CA 1
ATOM 1322 C C . ASP A 1 181 ? -12.922 2.993 30.487 1.00 84.69 181 ASP A C 1
ATOM 1324 O O . ASP A 1 181 ? -13.390 3.057 31.624 1.00 84.69 181 ASP A O 1
ATOM 1328 N N . ALA A 1 182 ? -13.423 2.153 29.576 1.00 81.50 182 ALA A N 1
ATOM 1329 C CA . ALA A 1 182 ? -14.539 1.248 29.846 1.00 81.50 182 ALA A CA 1
ATOM 1330 C C . ALA A 1 182 ? -14.181 0.168 30.884 1.00 81.50 182 ALA A C 1
ATOM 1332 O O . ALA A 1 182 ? -14.980 -0.135 31.772 1.00 81.50 182 ALA A O 1
ATOM 1333 N N . GLN A 1 183 ? -12.966 -0.383 30.823 1.00 82.56 183 GLN A N 1
ATOM 1334 C CA . GLN A 1 183 ? -12.469 -1.330 31.824 1.00 82.56 183 GLN A CA 1
ATOM 1335 C C . GLN A 1 183 ? -12.306 -0.675 33.199 1.00 82.56 183 GLN A C 1
ATOM 1337 O O . GLN A 1 183 ? -12.675 -1.280 34.206 1.00 82.56 183 GLN A O 1
ATOM 1342 N N . ALA A 1 184 ? -11.835 0.575 33.258 1.00 84.81 184 ALA A N 1
ATOM 1343 C CA . ALA A 1 184 ? -11.776 1.351 34.498 1.00 84.81 184 ALA A CA 1
ATOM 1344 C C . ALA A 1 184 ? -13.172 1.598 35.105 1.00 84.81 184 ALA A C 1
ATOM 1346 O O . ALA A 1 184 ? -13.304 1.733 36.320 1.00 84.81 184 ALA A O 1
ATOM 1347 N N . GLN A 1 185 ? -14.218 1.597 34.275 1.00 84.69 185 GLN A N 1
ATOM 1348 C CA . GLN A 1 185 ? -15.626 1.657 34.687 1.00 84.69 185 GLN A CA 1
ATOM 1349 C C . GLN A 1 185 ? -16.233 0.278 35.017 1.00 84.69 185 GLN A C 1
ATOM 1351 O O . GLN A 1 185 ? -17.423 0.186 35.313 1.00 84.69 185 GLN A O 1
ATOM 1356 N N . GLY A 1 186 ? -15.439 -0.798 34.990 1.00 79.31 186 GLY A N 1
ATOM 1357 C CA . GLY A 1 186 ? -15.873 -2.153 35.340 1.00 79.31 186 GLY A CA 1
ATOM 1358 C C . GLY A 1 186 ? -16.505 -2.954 34.196 1.00 79.31 186 GLY A C 1
ATOM 1359 O O . GLY A 1 186 ? -17.086 -4.010 34.446 1.00 79.31 186 GLY A O 1
ATOM 1360 N N . ILE A 1 187 ? -16.400 -2.497 32.943 1.00 74.94 187 ILE A N 1
ATOM 1361 C CA . ILE A 1 187 ? -16.908 -3.225 31.771 1.00 74.94 187 ILE A CA 1
ATOM 1362 C C . ILE A 1 187 ? -15.854 -4.252 31.321 1.00 74.94 187 ILE A C 1
ATOM 1364 O O . ILE A 1 187 ? -14.825 -3.888 30.756 1.00 74.94 187 ILE A O 1
ATOM 1368 N N . ALA A 1 188 ? -16.106 -5.543 31.575 1.00 63.44 188 ALA A N 1
ATOM 1369 C CA . ALA A 1 188 ? -15.132 -6.625 31.359 1.00 63.44 188 ALA A CA 1
ATOM 1370 C C . ALA A 1 188 ? -14.849 -6.958 29.876 1.00 63.44 188 ALA A C 1
ATOM 1372 O O . ALA A 1 188 ? -13.738 -7.374 29.558 1.00 63.44 188 ALA A O 1
ATOM 1373 N N . ASP A 1 189 ? -15.812 -6.747 28.970 1.00 65.31 189 ASP A N 1
ATOM 1374 C CA . ASP A 1 189 ? -15.620 -6.875 27.514 1.00 65.31 189 ASP A CA 1
ATOM 1375 C C . ASP A 1 189 ? -16.406 -5.776 26.769 1.00 65.31 189 ASP A C 1
ATOM 1377 O O . ASP A 1 189 ? -17.567 -5.970 26.398 1.00 65.31 189 ASP A O 1
ATOM 1381 N N . PRO A 1 190 ? -15.803 -4.590 26.568 1.00 60.16 190 PRO A N 1
ATOM 1382 C CA . PRO A 1 190 ? -16.483 -3.455 25.948 1.00 60.16 190 PRO A CA 1
ATOM 1383 C C . PRO A 1 190 ? -16.766 -3.619 24.447 1.00 60.16 190 PRO A C 1
ATOM 1385 O O . PRO A 1 190 ? -17.545 -2.837 23.902 1.00 60.16 190 PRO A O 1
ATOM 1388 N N . LYS A 1 191 ? -16.116 -4.571 23.755 1.00 64.38 191 LYS A N 1
ATOM 1389 C CA . LYS A 1 191 ? -16.267 -4.767 22.300 1.00 64.38 191 LYS A CA 1
ATOM 1390 C C . LYS A 1 191 ? -17.029 -6.031 21.909 1.00 64.38 191 LYS A C 1
ATOM 1392 O O . LYS A 1 191 ? -17.502 -6.078 20.779 1.00 64.38 191 LYS A O 1
ATOM 1397 N N . ASN A 1 192 ? -17.206 -6.976 22.832 1.00 65.94 192 ASN A N 1
ATOM 1398 C CA . ASN A 1 192 ? -17.817 -8.284 22.614 1.00 65.94 192 ASN A CA 1
ATOM 1399 C C . ASN A 1 192 ? -17.135 -9.069 21.484 1.00 65.94 192 ASN A C 1
ATOM 1401 O O . ASN A 1 192 ? -17.357 -8.839 20.294 1.00 65.94 192 ASN A O 1
ATOM 1405 N N . THR A 1 193 ? -16.300 -10.027 21.868 1.00 62.66 193 THR A N 1
ATOM 1406 C CA . THR A 1 193 ? -15.534 -10.839 20.914 1.00 62.66 193 THR A CA 1
ATOM 1407 C C . THR A 1 193 ? -16.457 -11.620 19.967 1.00 62.66 193 THR A C 1
ATOM 1409 O O . THR A 1 193 ? -17.308 -12.399 20.399 1.00 62.66 193 THR A O 1
ATOM 1412 N N . ALA A 1 194 ? -16.281 -11.460 18.652 1.00 62.81 194 ALA A N 1
ATOM 1413 C CA . ALA A 1 194 ? -17.099 -12.176 17.678 1.00 62.81 194 ALA A CA 1
ATOM 1414 C C . ALA A 1 194 ? -16.724 -13.667 17.608 1.00 62.81 194 ALA A C 1
ATOM 1416 O O . ALA A 1 194 ? -15.557 -14.029 17.442 1.00 62.81 194 ALA A O 1
ATOM 1417 N N . ALA A 1 195 ? -17.736 -14.543 17.632 1.00 59.75 195 ALA A N 1
ATOM 1418 C CA . ALA A 1 195 ? -17.553 -15.993 17.519 1.00 59.75 195 ALA A CA 1
ATOM 1419 C C . ALA A 1 195 ? -17.000 -16.438 16.148 1.00 59.75 195 ALA A C 1
ATOM 1421 O O . ALA A 1 195 ? -16.433 -17.523 16.031 1.00 59.75 195 ALA A O 1
ATOM 1422 N N . SER A 1 196 ? -17.165 -15.630 15.092 1.00 61.28 196 SER A N 1
ATOM 1423 C CA . SER A 1 196 ? -16.576 -15.890 13.772 1.00 61.28 196 SER A CA 1
ATOM 1424 C C . SER A 1 196 ? -16.386 -14.598 12.960 1.00 61.28 196 SER A C 1
ATOM 1426 O O . SER A 1 196 ? -17.333 -13.812 12.837 1.00 61.28 196 SER A O 1
ATOM 1428 N N . PRO A 1 197 ? -15.204 -14.373 12.356 1.00 65.25 197 PRO A N 1
ATOM 1429 C CA . PRO A 1 197 ? -14.960 -13.217 11.502 1.00 65.25 197 PRO A CA 1
ATOM 1430 C C . PRO A 1 197 ? -15.686 -13.361 10.155 1.00 65.25 197 PRO A C 1
ATOM 1432 O O . PRO A 1 197 ? -15.597 -14.391 9.491 1.00 65.25 197 PRO A O 1
ATOM 1435 N N . SER A 1 198 ? -16.369 -12.307 9.702 1.00 74.88 198 SER A N 1
ATOM 1436 C CA . SER A 1 198 ? -16.972 -12.242 8.364 1.00 74.88 198 SER A CA 1
ATOM 1437 C C . SER A 1 198 ? -16.383 -11.060 7.598 1.00 74.88 198 SER A C 1
ATOM 1439 O O . SER A 1 198 ? -16.596 -9.915 7.974 1.00 74.88 198 SER A O 1
ATOM 1441 N N . LEU A 1 199 ? -15.604 -11.323 6.542 1.00 72.75 199 LEU A N 1
ATOM 1442 C CA . LEU A 1 199 ? -14.788 -10.297 5.875 1.00 72.75 199 LEU A CA 1
ATOM 1443 C C . LEU A 1 199 ? -15.620 -9.137 5.323 1.00 72.75 199 LEU A C 1
ATOM 1445 O O . LEU A 1 199 ? -15.438 -8.002 5.746 1.00 72.75 199 LEU A O 1
ATOM 1449 N N . LEU A 1 200 ? -16.572 -9.419 4.432 1.00 71.31 200 LEU A N 1
ATOM 1450 C CA . LEU A 1 200 ? -17.360 -8.367 3.787 1.00 71.31 200 LEU A CA 1
ATOM 1451 C C . LEU A 1 200 ? -18.185 -7.555 4.795 1.00 71.31 200 LEU A C 1
ATOM 1453 O O . LEU A 1 200 ? -18.256 -6.334 4.691 1.00 71.31 200 LEU A O 1
ATOM 1457 N N . ARG A 1 201 ? -18.783 -8.229 5.783 1.00 71.50 201 ARG A N 1
ATOM 1458 C CA . ARG A 1 201 ? -19.602 -7.582 6.812 1.00 71.50 201 ARG A CA 1
ATOM 1459 C C . ARG A 1 201 ? -18.744 -6.742 7.752 1.00 71.50 201 ARG A C 1
ATOM 1461 O O . ARG A 1 201 ? -19.083 -5.592 7.966 1.00 71.50 201 ARG A O 1
ATOM 1468 N N . ASN A 1 202 ? -17.627 -7.268 8.248 1.00 73.25 202 ASN A N 1
ATOM 1469 C CA . ASN A 1 202 ? -16.743 -6.532 9.153 1.00 73.25 202 ASN A CA 1
ATOM 1470 C C . ASN A 1 202 ? -16.094 -5.320 8.464 1.00 73.25 202 ASN A C 1
ATOM 1472 O O . ASN A 1 202 ? -16.001 -4.268 9.077 1.00 73.25 202 ASN A O 1
ATOM 1476 N N . LEU A 1 203 ? -15.740 -5.419 7.176 1.00 72.81 203 LEU A N 1
ATOM 1477 C CA . LEU A 1 203 ? -15.178 -4.283 6.432 1.00 72.81 203 LEU A CA 1
ATOM 1478 C C . LEU A 1 203 ? -16.195 -3.159 6.148 1.00 72.81 203 LEU A C 1
ATOM 1480 O O . LEU A 1 203 ? -15.818 -2.035 5.841 1.00 72.81 203 LEU A O 1
ATOM 1484 N N . THR A 1 204 ? -17.496 -3.437 6.226 1.00 71.12 204 THR A N 1
ATOM 1485 C CA . THR A 1 204 ? -18.554 -2.448 5.930 1.00 71.12 204 THR A CA 1
ATOM 1486 C C . THR A 1 204 ? -19.391 -2.062 7.153 1.00 71.12 204 THR A C 1
ATOM 1488 O O . THR A 1 204 ? -20.261 -1.203 7.045 1.00 71.12 204 THR A O 1
ATOM 1491 N N . HIS A 1 205 ? -19.146 -2.714 8.292 1.00 66.69 205 HIS A N 1
ATOM 1492 C CA . HIS A 1 205 ? -19.893 -2.587 9.544 1.00 66.69 205 HIS A CA 1
ATOM 1493 C C . HIS A 1 205 ? -18.931 -2.827 10.722 1.00 66.69 205 HIS A C 1
ATOM 1495 O O . HIS A 1 205 ? -19.162 -3.748 11.505 1.00 66.69 205 HIS A O 1
ATOM 1501 N N . ASP A 1 206 ? -17.821 -2.085 10.824 1.00 59.31 206 ASP A N 1
ATOM 1502 C CA . ASP A 1 206 ? -16.734 -2.316 11.810 1.00 59.31 206 ASP A CA 1
ATOM 1503 C C . ASP A 1 206 ? -17.247 -2.260 13.272 1.00 59.31 206 ASP A C 1
ATOM 1505 O O . ASP A 1 206 ? -16.604 -2.733 14.206 1.00 59.31 206 ASP A O 1
ATOM 1509 N N . ASP A 1 207 ? -18.481 -1.796 13.473 1.00 58.69 207 ASP A N 1
ATOM 1510 C CA . ASP A 1 207 ? -19.163 -1.659 14.755 1.00 58.69 207 ASP A CA 1
ATOM 1511 C C . ASP A 1 207 ? -19.811 -2.963 15.229 1.00 58.69 207 ASP A C 1
ATOM 1513 O O . ASP A 1 207 ? -20.467 -3.692 14.475 1.00 58.69 207 ASP A O 1
ATOM 1517 N N . GLY A 1 208 ? -19.571 -3.306 16.494 1.00 50.66 208 GLY A N 1
ATOM 1518 C CA . GLY A 1 208 ? -20.126 -4.500 17.111 1.00 50.66 208 GLY A CA 1
ATOM 1519 C C . GLY A 1 208 ? -21.620 -4.293 17.271 1.00 50.66 208 GLY A C 1
ATOM 1520 O O . GLY A 1 208 ? -22.056 -3.498 18.099 1.00 50.66 208 GLY A O 1
ATOM 1521 N N . VAL A 1 209 ? -22.438 -4.992 16.484 1.00 47.25 209 VAL A N 1
ATOM 1522 C CA . VAL A 1 209 ? -23.873 -5.024 16.772 1.00 47.25 209 VAL A CA 1
ATOM 1523 C C . VAL A 1 209 ? -24.014 -5.781 18.087 1.00 47.25 209 VAL A C 1
ATOM 1525 O O . VAL A 1 209 ? -23.759 -6.986 18.128 1.00 47.25 209 VAL A O 1
ATOM 1528 N N . ALA A 1 210 ? -24.365 -5.074 19.164 1.00 37.28 210 ALA A N 1
ATOM 1529 C CA . ALA A 1 210 ? -24.651 -5.702 20.447 1.00 37.28 210 ALA A CA 1
ATOM 1530 C C . ALA A 1 210 ? -25.618 -6.881 20.219 1.00 37.28 210 ALA A C 1
ATOM 1532 O O . ALA A 1 210 ? -26.587 -6.723 19.466 1.00 37.28 210 ALA A O 1
ATOM 1533 N N . PRO A 1 211 ? -25.380 -8.066 20.813 1.00 36.75 211 PRO A N 1
ATOM 1534 C CA . PRO A 1 211 ? -26.317 -9.169 20.705 1.00 36.75 211 PRO A CA 1
ATOM 1535 C C . PRO A 1 211 ? -27.628 -8.710 21.334 1.00 36.75 211 PRO A C 1
ATOM 1537 O O . PRO A 1 211 ? -27.723 -8.494 22.541 1.00 36.75 211 PRO A O 1
ATOM 1540 N N . VAL A 1 212 ? -28.636 -8.502 20.493 1.00 41.94 212 VAL A N 1
ATOM 1541 C CA . VAL A 1 212 ? -29.974 -8.155 20.954 1.00 41.94 212 VAL A CA 1
ATOM 1542 C C . VAL A 1 212 ? -30.510 -9.395 21.661 1.00 41.94 212 VAL A C 1
ATOM 1544 O O . VAL A 1 212 ? -30.631 -10.454 21.043 1.00 41.94 212 VAL A O 1
ATOM 1547 N N . ALA A 1 213 ? -30.792 -9.278 22.962 1.00 40.50 213 ALA A N 1
ATOM 1548 C CA . ALA A 1 213 ? -31.580 -10.270 23.683 1.00 40.50 213 ALA A CA 1
ATOM 1549 C C . ALA A 1 213 ? -32.837 -10.568 22.855 1.00 40.50 213 ALA A C 1
ATOM 1551 O O . ALA A 1 213 ? -33.502 -9.636 22.408 1.00 40.50 213 ALA A O 1
ATOM 1552 N N . ALA A 1 214 ? -33.107 -11.847 22.588 1.00 38.75 214 ALA A N 1
ATOM 1553 C CA . ALA A 1 214 ? -34.155 -12.278 21.670 1.00 38.75 214 ALA A CA 1
ATOM 1554 C C . ALA A 1 214 ? -35.517 -11.654 22.037 1.00 38.75 214 ALA A C 1
ATOM 1556 O O . ALA A 1 214 ? -36.190 -12.110 22.958 1.00 38.75 214 ALA A O 1
ATOM 1557 N N . GLU A 1 215 ? -35.915 -10.600 21.323 1.00 44.06 215 GLU A N 1
ATOM 1558 C CA . GLU A 1 215 ? -37.250 -10.011 21.427 1.00 44.06 215 GLU A CA 1
ATOM 1559 C C . GLU A 1 215 ? -38.201 -10.773 20.486 1.00 44.06 215 GLU A C 1
ATOM 1561 O O . GLU A 1 215 ? -37.781 -11.165 19.389 1.00 44.06 215 GLU A O 1
ATOM 1566 N N . PRO A 1 216 ? -39.470 -11.007 20.871 1.00 44.31 216 PRO A N 1
ATOM 1567 C CA . PRO A 1 216 ? -40.377 -11.850 20.107 1.00 44.31 216 PRO A CA 1
ATOM 1568 C C . PRO A 1 216 ? -40.650 -11.238 18.731 1.00 44.31 216 PRO A C 1
ATOM 1570 O O . PRO A 1 216 ? -40.871 -10.034 18.595 1.00 44.31 216 PRO A O 1
ATOM 1573 N N . ALA A 1 217 ? -40.648 -12.081 17.700 1.00 47.59 217 ALA A N 1
ATOM 1574 C CA . ALA A 1 217 ? -40.896 -11.675 16.326 1.00 47.59 217 ALA A CA 1
ATOM 1575 C C . ALA A 1 217 ? -42.294 -11.045 16.177 1.00 47.59 217 ALA A C 1
ATOM 1577 O O . ALA A 1 217 ? -43.307 -11.741 16.235 1.00 47.59 217 ALA A O 1
ATOM 1578 N N . VAL A 1 218 ? -42.353 -9.730 15.948 1.00 49.25 218 VAL A N 1
ATOM 1579 C CA . VAL A 1 218 ? -43.587 -9.046 15.539 1.00 49.25 218 VAL A CA 1
ATOM 1580 C C . VAL A 1 218 ? -43.725 -9.169 14.014 1.00 49.25 218 VAL A C 1
ATOM 1582 O O . VAL A 1 218 ? -42.819 -8.740 13.292 1.00 49.25 218 VAL A O 1
ATOM 1585 N N . PRO A 1 219 ? -44.819 -9.744 13.481 1.00 47.00 219 PRO A N 1
ATOM 1586 C CA . PRO A 1 219 ? -45.010 -9.885 12.043 1.00 47.00 219 PRO A CA 1
ATOM 1587 C C . PRO A 1 219 ? -45.424 -8.538 11.441 1.00 47.00 219 PRO A C 1
ATOM 1589 O O . PRO A 1 219 ? -46.526 -8.057 11.692 1.00 47.00 219 PRO A O 1
ATOM 1592 N N . GLY A 1 220 ? -44.548 -7.923 10.641 1.00 61.22 220 GLY A N 1
ATOM 1593 C CA . GLY A 1 220 ? -44.880 -6.688 9.928 1.00 61.22 220 GLY A CA 1
ATOM 1594 C C . GLY A 1 220 ? -43.705 -5.741 9.692 1.00 61.22 220 GLY A C 1
ATOM 1595 O O . GLY A 1 220 ? -43.425 -4.864 10.498 1.00 61.22 220 GLY A O 1
ATOM 1596 N N . ALA A 1 221 ? -43.129 -5.863 8.497 1.00 52.50 221 ALA A N 1
ATOM 1597 C CA . ALA A 1 221 ? -42.378 -4.857 7.742 1.00 52.50 221 ALA A CA 1
ATOM 1598 C C . ALA A 1 221 ? -40.867 -4.622 8.027 1.00 52.50 221 ALA A C 1
ATOM 1600 O O . ALA A 1 221 ? -40.456 -4.314 9.148 1.00 52.50 221 ALA A O 1
ATOM 1601 N N . PRO A 1 222 ? -40.041 -4.579 6.954 1.00 58.56 222 PRO A N 1
ATOM 1602 C CA . PRO A 1 222 ? -38.643 -4.137 7.009 1.00 58.56 222 PRO A CA 1
ATOM 1603 C C . PRO A 1 222 ? -38.492 -2.659 7.406 1.00 58.56 222 PRO A C 1
ATOM 1605 O O . PRO A 1 222 ? -37.427 -2.252 7.852 1.00 58.56 222 PRO A O 1
ATOM 1608 N N . LEU A 1 223 ? -39.556 -1.853 7.305 1.00 54.75 223 LEU A N 1
ATOM 1609 C CA . LEU A 1 223 ? -39.557 -0.436 7.687 1.00 54.75 223 LEU A CA 1
ATOM 1610 C C . LEU A 1 223 ? -39.524 -0.229 9.206 1.00 54.75 223 LEU A C 1
ATOM 1612 O O . LEU A 1 223 ? -38.962 0.761 9.669 1.00 54.75 223 LEU A O 1
ATOM 1616 N N . HIS A 1 224 ? -40.081 -1.160 9.987 1.00 53.16 224 HIS A N 1
ATOM 1617 C CA . HIS A 1 224 ? -39.946 -1.126 11.443 1.00 53.16 224 HIS A CA 1
ATOM 1618 C C . HIS A 1 224 ? -38.519 -1.502 11.85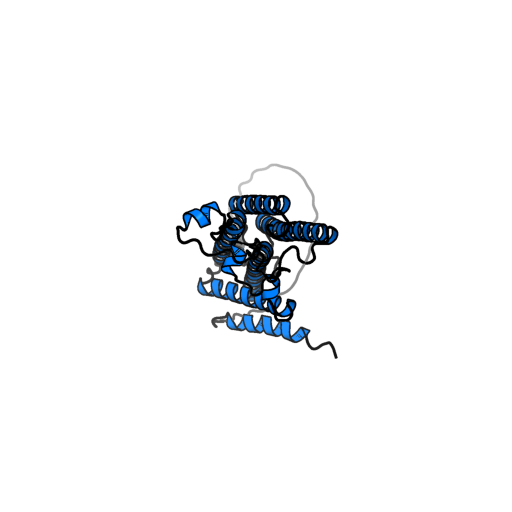8 1.00 53.16 224 HIS A C 1
ATOM 1620 O O . HIS A 1 224 ? -37.958 -0.885 12.755 1.00 53.16 224 HIS A O 1
ATOM 1626 N N . LEU A 1 225 ? -37.884 -2.435 11.136 1.00 52.88 225 LEU A N 1
ATOM 1627 C CA . LEU A 1 225 ? -36.464 -2.751 11.304 1.00 52.88 225 LEU A CA 1
ATOM 1628 C C . LEU A 1 225 ? -35.559 -1.589 10.853 1.00 52.88 225 LEU A C 1
ATOM 1630 O O . LEU A 1 225 ? -34.577 -1.309 11.526 1.00 52.88 225 LEU A O 1
ATOM 1634 N N . LEU A 1 226 ? -35.910 -0.853 9.793 1.00 51.84 226 LEU A N 1
ATOM 1635 C CA . LEU A 1 226 ? -35.201 0.362 9.364 1.00 51.84 226 LEU A CA 1
ATOM 1636 C C . LEU A 1 226 ? -35.313 1.485 10.412 1.00 51.84 226 LEU A C 1
ATOM 1638 O O . LEU A 1 226 ? -34.319 2.117 10.754 1.00 51.84 226 LEU A O 1
ATOM 1642 N N . ARG A 1 227 ? -36.516 1.702 10.963 1.00 51.41 227 ARG A N 1
ATOM 1643 C CA . ARG A 1 227 ? -36.789 2.714 11.999 1.00 51.41 227 ARG A CA 1
ATOM 1644 C C . ARG A 1 227 ? -36.195 2.349 13.364 1.00 51.41 227 ARG A C 1
ATOM 1646 O O . ARG A 1 227 ? -35.836 3.244 14.118 1.00 51.41 227 ARG A O 1
ATOM 1653 N N . ALA A 1 228 ? -36.074 1.058 13.666 1.00 54.47 228 ALA A N 1
ATOM 1654 C CA . ALA A 1 228 ? -35.459 0.549 14.890 1.00 54.47 228 ALA A CA 1
ATOM 1655 C C . ALA A 1 228 ? -33.930 0.372 14.787 1.00 54.47 228 ALA A C 1
ATOM 1657 O O . ALA A 1 228 ? -33.333 -0.160 15.719 1.00 54.47 228 ALA A O 1
ATOM 1658 N N . GLY A 1 229 ? -33.294 0.751 13.667 1.00 49.50 229 GLY A N 1
ATOM 1659 C CA . GLY A 1 229 ? -31.851 0.552 13.456 1.00 49.50 229 GLY A CA 1
ATOM 1660 C C . GLY A 1 229 ? -31.424 -0.924 13.363 1.00 49.50 229 GLY A C 1
ATOM 1661 O O . GLY A 1 229 ? -30.280 -1.256 13.641 1.00 49.50 229 GLY A O 1
ATOM 1662 N N . ARG A 1 230 ? -32.353 -1.824 13.014 1.00 52.31 230 ARG A N 1
ATOM 1663 C CA . ARG A 1 230 ? -32.203 -3.294 12.990 1.00 52.31 230 ARG A CA 1
ATOM 1664 C C . ARG A 1 230 ? -31.949 -3.884 11.593 1.00 52.31 230 ARG A C 1
ATOM 1666 O O . ARG A 1 230 ? -31.875 -5.104 11.460 1.00 52.31 230 ARG A O 1
ATOM 1673 N N . LEU A 1 231 ? -31.833 -3.064 10.547 1.00 47.03 231 LEU A N 1
ATOM 1674 C CA . LEU A 1 231 ? -31.187 -3.491 9.298 1.00 47.03 231 LEU A CA 1
ATOM 1675 C C . LEU A 1 231 ? -29.670 -3.313 9.453 1.00 47.03 231 LEU A C 1
ATOM 1677 O O . LEU A 1 231 ? -29.271 -2.396 10.167 1.00 47.03 231 LEU A O 1
ATOM 1681 N N . PRO A 1 232 ? -28.829 -4.157 8.823 1.00 51.81 232 PRO A N 1
ATOM 1682 C CA . PRO A 1 232 ? -27.386 -3.939 8.795 1.00 51.81 232 PRO A CA 1
ATOM 1683 C C . PRO A 1 232 ? -27.126 -2.522 8.272 1.00 51.81 232 PRO A C 1
ATOM 1685 O O . PRO A 1 232 ? -27.371 -2.224 7.102 1.00 51.81 232 PRO A O 1
ATOM 1688 N N . SER A 1 233 ? -26.766 -1.619 9.182 1.00 55.62 233 SER A N 1
ATOM 1689 C CA . SER A 1 233 ? -26.531 -0.221 8.866 1.00 55.62 233 SER A CA 1
ATOM 1690 C C . SER A 1 233 ? -25.200 -0.156 8.147 1.00 55.62 233 SER A C 1
ATOM 1692 O O . SER A 1 233 ? -24.155 -0.290 8.777 1.00 55.62 233 SER A O 1
ATOM 1694 N N . LEU A 1 234 ? -25.249 -0.010 6.826 1.00 60.53 234 LEU A N 1
ATOM 1695 C CA . LEU A 1 234 ? -24.064 0.225 6.018 1.00 60.53 234 LEU A CA 1
ATOM 1696 C C . LEU A 1 234 ? -23.436 1.521 6.530 1.00 60.53 234 LEU A C 1
ATOM 1698 O O . LEU A 1 234 ? -23.996 2.604 6.336 1.00 60.53 234 LEU A O 1
ATOM 1702 N N . ASP A 1 235 ? -22.327 1.398 7.253 1.00 69.50 235 ASP A N 1
ATOM 1703 C CA . ASP A 1 235 ? -21.671 2.566 7.804 1.00 69.50 235 ASP A CA 1
ATOM 1704 C C . ASP A 1 235 ? -20.932 3.267 6.672 1.00 69.50 235 ASP A C 1
ATOM 1706 O O . ASP A 1 235 ? -20.005 2.728 6.060 1.00 69.50 235 ASP A O 1
ATOM 1710 N N . LEU A 1 236 ? -21.397 4.473 6.352 1.00 71.69 236 LEU A N 1
ATOM 1711 C CA . LEU A 1 236 ? -20.878 5.227 5.224 1.00 71.69 236 LEU A CA 1
ATOM 1712 C C . LEU A 1 236 ? -19.386 5.535 5.392 1.00 71.69 236 LEU A C 1
ATOM 1714 O O . LEU A 1 236 ? -18.667 5.495 4.401 1.00 71.69 236 LEU A O 1
ATOM 1718 N N . GLY A 1 237 ? -18.912 5.804 6.611 1.00 74.19 237 GLY A N 1
ATOM 1719 C CA . GLY A 1 237 ? -17.505 6.106 6.875 1.00 74.19 237 GLY A CA 1
ATOM 1720 C C . GLY A 1 237 ? -16.610 4.884 6.680 1.00 74.19 237 GLY A C 1
ATOM 1721 O O . GLY A 1 237 ? -15.582 4.971 6.006 1.00 74.19 237 GLY A O 1
ATOM 1722 N N . ASP A 1 238 ? -17.033 3.734 7.197 1.00 75.56 238 ASP A N 1
ATOM 1723 C CA . ASP A 1 238 ? -16.317 2.463 7.051 1.00 75.56 238 ASP A CA 1
ATOM 1724 C C . ASP A 1 238 ? -16.277 2.007 5.587 1.00 75.56 238 ASP A C 1
ATOM 1726 O O . ASP A 1 238 ? -15.216 1.683 5.047 1.00 75.56 238 ASP A O 1
ATOM 1730 N N . ALA A 1 239 ? -17.422 2.058 4.899 1.00 76.94 239 ALA A N 1
ATOM 1731 C CA . ALA A 1 239 ? -17.510 1.706 3.488 1.00 76.94 239 ALA A CA 1
ATOM 1732 C C . ALA A 1 239 ? -16.721 2.680 2.600 1.00 76.94 239 ALA A C 1
ATOM 1734 O O . ALA A 1 239 ? -16.014 2.248 1.686 1.00 76.94 239 ALA A O 1
ATOM 1735 N N . GLN A 1 240 ? -16.787 3.987 2.876 1.00 83.50 240 GLN A N 1
ATOM 1736 C CA . GLN A 1 240 ? -16.023 5.002 2.149 1.00 83.50 240 GLN A CA 1
ATOM 1737 C C . GLN A 1 240 ? -14.517 4.761 2.280 1.00 83.50 240 GLN A C 1
ATOM 1739 O O . GLN A 1 240 ? -13.805 4.841 1.279 1.00 83.50 240 GLN A O 1
ATOM 1744 N N . MET A 1 241 ? -14.027 4.424 3.475 1.00 82.00 241 MET A N 1
ATOM 1745 C CA . MET A 1 241 ? -12.612 4.118 3.714 1.00 82.00 241 MET A CA 1
ATOM 1746 C C . MET A 1 241 ? -12.116 2.960 2.843 1.00 82.00 241 MET A C 1
ATOM 1748 O O . MET A 1 241 ? -11.065 3.062 2.199 1.00 82.00 241 MET A O 1
ATOM 1752 N N . VAL A 1 242 ? -12.894 1.878 2.762 1.00 82.75 242 VAL A N 1
ATOM 1753 C CA . VAL A 1 242 ? -12.566 0.725 1.913 1.00 82.75 242 VAL A CA 1
ATOM 1754 C C . VAL A 1 242 ? -12.600 1.110 0.434 1.00 82.75 242 VAL A C 1
ATOM 1756 O O . VAL A 1 242 ? -11.653 0.811 -0.293 1.00 82.75 242 VAL A O 1
ATOM 1759 N N . ILE A 1 243 ? -13.637 1.823 -0.016 1.00 85.88 243 ILE A N 1
ATOM 1760 C CA . ILE A 1 243 ? -13.786 2.243 -1.420 1.00 85.88 243 ILE A CA 1
ATOM 1761 C C . ILE A 1 243 ? -12.625 3.144 -1.857 1.00 85.88 243 ILE A C 1
ATOM 1763 O O . ILE A 1 243 ? -12.016 2.895 -2.899 1.00 85.88 243 ILE A O 1
ATOM 1767 N N . VAL A 1 244 ? -12.282 4.161 -1.061 1.00 87.31 244 VAL A N 1
ATOM 1768 C CA . VAL A 1 244 ? -11.180 5.091 -1.360 1.00 87.31 244 VAL A CA 1
ATOM 1769 C C . VAL A 1 244 ? -9.846 4.350 -1.416 1.00 87.31 244 VAL A C 1
ATOM 1771 O O . VAL A 1 244 ? -9.036 4.603 -2.308 1.00 87.31 244 VAL A O 1
ATOM 1774 N N . THR A 1 245 ? -9.633 3.388 -0.517 1.00 89.50 245 THR A N 1
ATOM 1775 C CA . THR A 1 245 ? -8.426 2.553 -0.525 1.00 89.50 245 THR A CA 1
ATOM 1776 C C . THR A 1 245 ? -8.335 1.701 -1.787 1.00 89.50 245 THR A C 1
ATOM 1778 O O . THR A 1 245 ? -7.291 1.682 -2.438 1.00 89.50 245 THR A O 1
ATOM 1781 N N . LEU A 1 246 ? -9.418 1.015 -2.162 1.00 91.12 246 LEU A N 1
ATOM 1782 C CA . LEU A 1 246 ? -9.451 0.184 -3.368 1.00 91.12 246 LEU A CA 1
ATOM 1783 C C . LEU A 1 246 ? -9.231 1.017 -4.633 1.00 91.12 246 LEU A C 1
ATOM 1785 O O . LEU A 1 246 ? -8.487 0.594 -5.518 1.00 91.12 246 LEU A O 1
ATOM 1789 N N . LEU A 1 247 ? -9.819 2.214 -4.700 1.00 91.38 247 LEU A N 1
ATOM 1790 C CA . LEU A 1 247 ? -9.608 3.147 -5.803 1.00 91.38 247 LEU A CA 1
ATOM 1791 C C . LEU A 1 247 ? -8.138 3.580 -5.895 1.00 91.38 247 LEU A C 1
ATOM 1793 O O . LEU A 1 247 ? -7.545 3.488 -6.969 1.00 91.38 247 LEU A O 1
ATOM 1797 N N . ALA A 1 248 ? -7.537 4.001 -4.777 1.00 91.69 248 ALA A N 1
ATOM 1798 C CA . ALA A 1 248 ? -6.132 4.406 -4.731 1.00 91.69 248 ALA A CA 1
ATOM 1799 C C . ALA A 1 248 ? -5.201 3.264 -5.170 1.00 91.69 248 ALA A C 1
ATOM 1801 O O . ALA A 1 248 ? -4.309 3.472 -5.991 1.00 91.69 248 ALA A O 1
ATOM 1802 N N . VAL A 1 249 ? -5.453 2.044 -4.688 1.00 95.06 249 VAL A N 1
ATOM 1803 C CA . VAL A 1 249 ? -4.704 0.840 -5.070 1.00 95.06 249 VAL A CA 1
ATOM 1804 C C . VAL A 1 249 ? -4.840 0.541 -6.562 1.00 95.06 249 VAL A C 1
ATOM 1806 O O . VAL A 1 249 ? -3.831 0.335 -7.235 1.00 95.06 249 VAL A O 1
ATOM 1809 N N . ALA A 1 250 ? -6.061 0.532 -7.098 1.00 95.06 250 ALA A N 1
ATOM 1810 C CA . ALA A 1 250 ? -6.307 0.213 -8.501 1.00 95.06 250 ALA A CA 1
ATOM 1811 C C . ALA A 1 250 ? -5.637 1.224 -9.441 1.00 95.06 250 ALA A C 1
ATOM 1813 O O . ALA A 1 250 ? -4.957 0.834 -10.395 1.00 95.06 250 ALA A O 1
ATOM 1814 N N . VAL A 1 251 ? -5.778 2.520 -9.143 1.00 94.75 251 VAL A N 1
ATOM 1815 C CA . VAL A 1 251 ? -5.142 3.584 -9.925 1.00 94.75 251 VAL A CA 1
ATOM 1816 C C . VAL A 1 251 ? -3.623 3.482 -9.831 1.00 94.75 251 VAL A C 1
ATOM 1818 O O . VAL A 1 251 ? -2.947 3.520 -10.858 1.00 94.75 251 VAL A O 1
ATOM 1821 N N . TYR A 1 252 ? -3.070 3.273 -8.636 1.00 96.56 252 TYR A N 1
ATOM 1822 C CA . TYR A 1 252 ? -1.625 3.155 -8.468 1.00 96.56 252 TYR A CA 1
ATOM 1823 C C . TYR A 1 252 ? -1.047 1.942 -9.217 1.00 96.56 252 TYR A C 1
ATOM 1825 O O . TYR A 1 252 ? -0.052 2.084 -9.927 1.00 96.56 252 TYR A O 1
ATOM 1833 N N . ILE A 1 253 ? -1.705 0.775 -9.170 1.00 97.38 253 ILE A N 1
ATOM 1834 C CA . ILE A 1 253 ? -1.308 -0.408 -9.956 1.00 97.38 253 ILE A CA 1
ATOM 1835 C C . ILE A 1 253 ? -1.278 -0.086 -11.455 1.00 97.38 253 ILE A C 1
ATOM 1837 O O . ILE A 1 253 ? -0.319 -0.443 -12.145 1.00 97.38 253 ILE A O 1
ATOM 1841 N N . TYR A 1 254 ? -2.299 0.606 -11.967 1.00 96.56 254 TYR A N 1
ATOM 1842 C CA . TYR A 1 254 ? -2.340 1.014 -13.369 1.00 96.56 254 TYR A CA 1
ATOM 1843 C C . TYR A 1 254 ? -1.160 1.929 -13.732 1.00 96.56 254 TYR A C 1
ATOM 1845 O O . TYR A 1 254 ? -0.472 1.680 -14.727 1.00 96.56 254 TYR A O 1
ATOM 1853 N N . ILE A 1 255 ? -0.879 2.943 -12.906 1.00 96.19 255 ILE A N 1
ATOM 1854 C CA . ILE A 1 255 ? 0.235 3.871 -13.135 1.00 96.19 255 ILE A CA 1
ATOM 1855 C C . ILE A 1 255 ? 1.577 3.122 -13.096 1.00 96.19 255 ILE A C 1
ATOM 1857 O O . ILE A 1 255 ? 2.431 3.362 -13.949 1.00 96.19 255 ILE A O 1
ATOM 1861 N N . VAL A 1 256 ? 1.760 2.160 -12.185 1.00 97.19 256 VAL A N 1
ATOM 1862 C CA . VAL A 1 256 ? 2.969 1.320 -12.121 1.00 97.19 256 VAL A CA 1
ATOM 1863 C C . VAL A 1 256 ? 3.156 0.485 -13.384 1.00 97.19 256 VAL A C 1
ATOM 1865 O O . VAL A 1 256 ? 4.244 0.484 -13.964 1.00 97.19 256 VAL A O 1
ATOM 1868 N N . LEU A 1 257 ? 2.109 -0.190 -13.860 1.00 96.50 257 LEU A N 1
ATOM 1869 C CA . LEU A 1 257 ? 2.179 -0.982 -15.093 1.00 96.50 257 LEU A CA 1
ATOM 1870 C C . LEU A 1 257 ? 2.461 -0.112 -16.327 1.00 96.50 257 LEU A C 1
ATOM 1872 O O . LEU A 1 257 ? 3.122 -0.561 -17.273 1.00 96.50 257 LEU A O 1
ATOM 1876 N N . HIS A 1 258 ? 1.980 1.133 -16.327 1.00 95.44 258 HIS A N 1
ATOM 1877 C CA . HIS A 1 258 ? 2.316 2.113 -17.351 1.00 95.44 258 HIS A CA 1
ATOM 1878 C C . HIS A 1 258 ? 3.786 2.553 -17.248 1.00 95.44 258 HIS A C 1
ATOM 1880 O O . HIS A 1 258 ? 4.507 2.479 -18.242 1.00 95.44 258 HIS A O 1
ATOM 1886 N N . PHE A 1 259 ? 4.258 2.910 -16.048 1.00 95.19 259 PHE A N 1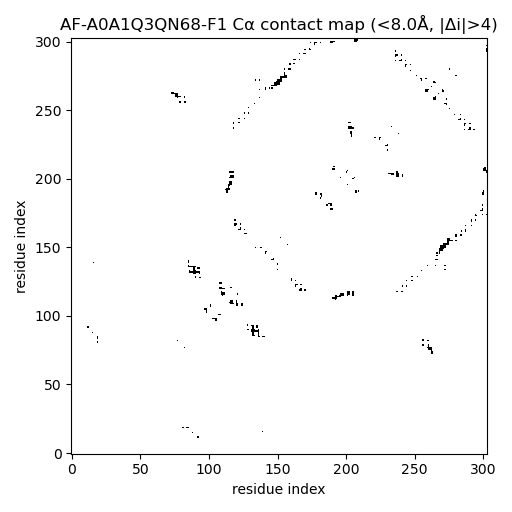
ATOM 1887 C CA . PHE A 1 259 ? 5.642 3.304 -15.755 1.00 95.19 259 PHE A CA 1
ATOM 1888 C C . PHE A 1 259 ? 6.662 2.235 -16.163 1.00 95.19 259 PHE A C 1
ATOM 1890 O O . PHE A 1 259 ? 7.621 2.546 -16.868 1.00 95.19 259 PHE A O 1
ATOM 1897 N N . MET A 1 260 ? 6.427 0.966 -15.810 1.00 94.88 260 MET A N 1
ATOM 1898 C CA . MET A 1 260 ? 7.291 -0.159 -16.206 1.00 94.88 260 MET A CA 1
ATOM 1899 C C . MET A 1 260 ? 7.377 -0.328 -17.732 1.00 94.88 260 MET A C 1
ATOM 1901 O O . MET A 1 260 ? 8.239 -1.033 -18.247 1.00 94.88 260 MET A O 1
ATOM 1905 N N . GLY A 1 261 ? 6.468 0.303 -18.472 1.00 93.25 261 GLY A N 1
ATOM 1906 C CA . GLY A 1 261 ? 6.474 0.344 -19.922 1.00 93.25 261 GLY A CA 1
ATOM 1907 C C . GLY A 1 261 ? 7.331 1.407 -20.569 1.00 93.25 261 GLY A C 1
ATOM 1908 O O . GLY A 1 261 ? 7.406 1.393 -21.793 1.00 93.25 261 GLY A O 1
ATOM 1909 N N . ILE A 1 262 ? 7.922 2.309 -19.787 1.00 93.69 262 ILE A N 1
ATOM 1910 C CA . ILE A 1 262 ? 8.700 3.450 -20.267 1.00 93.69 262 ILE A CA 1
ATOM 1911 C C . ILE A 1 262 ? 10.177 3.166 -19.950 1.00 93.69 262 ILE A C 1
ATOM 1913 O O . ILE A 1 262 ? 10.610 3.422 -18.823 1.00 93.69 262 ILE A O 1
ATOM 1917 N N . PRO A 1 263 ? 10.965 2.617 -20.897 1.00 90.94 263 PRO A N 1
ATOM 1918 C CA . PRO A 1 263 ? 12.330 2.152 -20.635 1.00 90.94 263 PRO A CA 1
ATOM 1919 C C . PRO A 1 263 ? 13.248 3.255 -20.119 1.00 90.94 263 PRO A C 1
ATOM 1921 O O . PRO A 1 263 ? 14.015 3.015 -19.191 1.00 90.94 263 PRO A O 1
ATOM 1924 N N . ASP A 1 264 ? 13.103 4.467 -20.653 1.00 89.94 264 ASP A N 1
ATOM 1925 C CA . ASP A 1 264 ? 13.908 5.626 -20.261 1.00 89.94 264 ASP A CA 1
ATOM 1926 C C . ASP A 1 264 ? 13.710 5.989 -18.787 1.00 89.94 264 ASP A C 1
ATOM 1928 O O . ASP A 1 264 ? 14.650 6.406 -18.120 1.00 89.94 264 ASP A O 1
ATOM 1932 N N . LYS A 1 265 ? 12.502 5.776 -18.246 1.00 91.81 265 LYS A N 1
ATOM 1933 C CA . LYS A 1 265 ? 12.209 5.990 -16.823 1.00 91.81 265 LYS A CA 1
ATOM 1934 C C . LYS A 1 265 ? 12.619 4.789 -15.977 1.00 91.81 265 LYS A C 1
ATOM 1936 O O . LYS A 1 265 ? 13.237 4.952 -14.929 1.00 91.81 265 LYS A O 1
ATOM 1941 N N . LEU A 1 266 ? 12.282 3.580 -16.428 1.00 92.06 266 LEU A N 1
ATOM 1942 C CA . LEU A 1 266 ? 12.532 2.352 -15.675 1.00 92.06 266 LEU A CA 1
ATOM 1943 C C . LEU A 1 266 ? 14.028 2.058 -15.521 1.00 92.06 266 LEU A C 1
ATOM 1945 O O . LEU A 1 266 ? 14.425 1.546 -14.480 1.00 92.06 266 LEU A O 1
ATOM 1949 N N . TYR A 1 267 ? 14.851 2.370 -16.524 1.00 91.44 267 TYR A N 1
ATOM 1950 C CA . TYR A 1 267 ? 16.279 2.034 -16.568 1.00 91.44 267 TYR A CA 1
ATOM 1951 C C . TYR A 1 267 ? 17.211 3.240 -16.432 1.00 91.44 267 TYR A C 1
ATOM 1953 O O . TYR A 1 267 ? 18.419 3.091 -16.604 1.00 91.44 267 TYR A O 1
ATOM 1961 N N . ALA A 1 268 ? 16.680 4.413 -16.075 1.00 89.44 268 ALA A N 1
ATOM 1962 C CA . ALA A 1 268 ? 17.498 5.567 -15.722 1.00 89.44 268 ALA A CA 1
ATOM 1963 C C . ALA A 1 268 ? 18.478 5.230 -14.575 1.00 89.44 268 ALA A C 1
ATOM 1965 O O . ALA A 1 268 ? 18.134 4.424 -13.698 1.00 89.44 268 ALA A O 1
ATOM 1966 N N . PRO A 1 269 ? 19.673 5.853 -14.518 1.00 86.25 269 PRO A N 1
ATOM 1967 C CA . PRO A 1 269 ? 20.627 5.655 -13.420 1.00 86.25 269 PRO A CA 1
ATOM 1968 C C . PRO A 1 269 ? 19.981 5.853 -12.043 1.00 86.25 269 PRO A C 1
ATOM 1970 O O . PRO A 1 269 ? 20.148 5.033 -11.139 1.00 86.25 269 PRO A O 1
ATOM 1973 N N . THR A 1 270 ? 19.142 6.880 -11.930 1.00 87.75 270 THR A N 1
ATOM 1974 C CA . THR A 1 270 ? 18.225 7.110 -10.817 1.00 87.75 270 THR A CA 1
ATOM 1975 C C . THR A 1 270 ? 16.797 6.983 -11.334 1.00 87.75 270 THR A C 1
ATOM 1977 O O . THR A 1 270 ? 16.398 7.678 -12.264 1.00 87.75 270 THR A O 1
ATOM 1980 N N . ALA A 1 271 ? 16.024 6.067 -10.757 1.00 90.75 271 ALA A N 1
ATOM 1981 C CA . ALA A 1 271 ? 14.599 5.953 -11.046 1.00 90.75 271 ALA A CA 1
ATOM 1982 C C . ALA A 1 271 ? 13.803 6.349 -9.809 1.00 90.75 271 ALA A C 1
ATOM 1984 O O . ALA A 1 271 ? 14.270 6.180 -8.687 1.00 90.75 271 ALA A O 1
ATOM 1985 N N . SER A 1 272 ? 12.584 6.823 -10.012 1.00 94.19 272 SER A N 1
ATOM 1986 C CA . SER A 1 272 ? 11.598 6.959 -8.945 1.00 94.19 272 SER A CA 1
ATOM 1987 C C . SER A 1 272 ? 10.402 6.092 -9.288 1.00 94.19 272 SER A C 1
ATOM 1989 O O . SER A 1 272 ? 10.072 5.933 -10.468 1.00 94.19 272 SER A O 1
ATOM 1991 N N . LEU A 1 273 ? 9.753 5.535 -8.265 1.00 96.12 273 LEU A N 1
ATOM 1992 C CA . LEU A 1 273 ? 8.417 4.975 -8.430 1.00 96.12 273 LEU A CA 1
ATOM 1993 C C . LEU A 1 273 ? 7.483 6.043 -9.021 1.00 96.12 273 LEU A C 1
ATOM 1995 O O . LEU A 1 273 ? 7.756 7.239 -8.886 1.00 96.12 273 LEU A O 1
ATOM 1999 N N . PRO A 1 274 ? 6.407 5.648 -9.713 1.00 95.62 274 PRO A N 1
ATOM 2000 C CA . PRO A 1 274 ? 5.423 6.621 -10.154 1.00 95.62 274 PRO A CA 1
ATOM 2001 C C . PRO A 1 274 ? 4.792 7.325 -8.955 1.00 95.62 274 PRO A C 1
ATOM 2003 O O . PRO A 1 274 ? 4.537 6.700 -7.927 1.00 95.62 274 PRO A O 1
ATOM 2006 N N . ASP A 1 275 ? 4.526 8.616 -9.104 1.00 95.06 275 ASP A N 1
ATOM 2007 C CA . ASP A 1 275 ? 3.828 9.374 -8.073 1.00 95.06 275 ASP A CA 1
ATOM 2008 C C . ASP A 1 275 ? 2.307 9.189 -8.173 1.00 95.06 275 ASP A C 1
ATOM 2010 O O . ASP A 1 275 ? 1.781 8.735 -9.196 1.00 95.06 275 ASP A O 1
ATOM 2014 N N . VAL A 1 276 ? 1.603 9.556 -7.106 1.00 93.00 276 VAL A N 1
ATOM 2015 C CA . VAL A 1 276 ? 0.140 9.654 -7.083 1.00 93.00 276 VAL A CA 1
ATOM 2016 C C . VAL A 1 276 ? -0.299 11.098 -7.315 1.00 93.00 276 VAL A C 1
ATOM 2018 O O . VAL A 1 276 ? 0.386 12.052 -6.942 1.00 93.00 276 VAL A O 1
ATOM 2021 N N . ASP A 1 277 ? -1.459 11.264 -7.945 1.00 92.06 277 ASP A N 1
ATOM 2022 C CA . ASP A 1 277 ? -2.033 12.586 -8.180 1.00 92.06 277 ASP A CA 1
ATOM 2023 C C . ASP A 1 277 ? -2.461 13.256 -6.864 1.00 92.06 277 ASP A C 1
ATOM 2025 O O . ASP A 1 277 ? -2.916 12.589 -5.926 1.00 92.06 277 ASP A O 1
ATOM 2029 N N . SER A 1 278 ? -2.363 14.586 -6.810 1.00 92.94 278 SER A N 1
ATOM 2030 C CA . SER A 1 278 ? -2.757 15.367 -5.634 1.00 92.94 278 SER A CA 1
ATOM 2031 C C . SER A 1 278 ? -4.238 15.197 -5.293 1.00 92.94 278 SER A C 1
ATOM 2033 O O . SER A 1 278 ? -4.587 15.203 -4.116 1.00 92.94 278 SER A O 1
ATOM 2035 N N . THR A 1 279 ? -5.106 14.940 -6.276 1.00 90.75 279 THR A N 1
ATOM 2036 C CA . THR A 1 279 ? -6.526 14.641 -6.045 1.00 90.75 279 THR A CA 1
ATOM 2037 C C . THR A 1 279 ? -6.697 13.356 -5.241 1.00 90.75 279 THR A C 1
ATOM 2039 O O . THR A 1 279 ? -7.483 13.322 -4.297 1.00 90.75 279 THR A O 1
ATOM 2042 N N . ILE A 1 280 ? -5.939 12.301 -5.565 1.00 88.75 280 ILE A N 1
ATOM 2043 C CA . ILE A 1 280 ? -5.974 11.036 -4.812 1.00 88.75 280 ILE A CA 1
ATOM 2044 C C . ILE A 1 280 ? -5.453 11.271 -3.400 1.00 88.75 280 ILE A C 1
ATOM 2046 O O . ILE A 1 280 ? -6.072 10.814 -2.441 1.00 88.75 280 ILE A O 1
ATOM 2050 N N . LEU A 1 281 ? -4.360 12.027 -3.266 1.00 91.88 281 LEU A N 1
ATOM 2051 C CA . LEU A 1 281 ? -3.802 12.393 -1.968 1.00 91.88 281 LEU A CA 1
ATOM 2052 C C . LEU A 1 281 ? -4.823 13.155 -1.107 1.00 91.88 281 LEU A C 1
ATOM 2054 O O . LEU A 1 281 ? -5.020 12.811 0.058 1.00 91.88 281 LEU A O 1
ATOM 2058 N N . SER A 1 282 ? -5.509 14.146 -1.682 1.00 91.06 282 SER A N 1
ATOM 2059 C CA . SER A 1 282 ? -6.528 14.944 -0.995 1.00 91.06 282 SER A CA 1
ATOM 2060 C C . SER A 1 282 ? -7.754 14.119 -0.612 1.00 91.06 282 SER A C 1
ATOM 2062 O O . SER A 1 282 ? -8.184 14.177 0.537 1.00 91.06 282 SER A O 1
ATOM 2064 N N . VAL A 1 283 ? -8.306 13.319 -1.532 1.00 87.62 283 VAL A N 1
ATOM 2065 C CA . VAL A 1 283 ? -9.471 12.459 -1.250 1.00 87.62 283 VAL A CA 1
ATOM 2066 C C . VAL A 1 283 ? -9.136 11.436 -0.167 1.00 87.62 283 VAL A C 1
ATOM 2068 O O . VAL A 1 283 ? -9.935 11.215 0.743 1.00 87.62 283 VAL A O 1
ATOM 2071 N N . PHE A 1 284 ? -7.939 10.849 -0.223 1.00 87.88 284 PHE A N 1
ATOM 2072 C CA . PHE A 1 284 ? -7.478 9.918 0.797 1.00 87.88 284 PHE A CA 1
ATOM 2073 C C . PHE A 1 284 ? -7.319 10.608 2.153 1.00 87.88 284 PHE A C 1
ATOM 2075 O O . PHE A 1 284 ? -7.863 10.117 3.139 1.00 87.88 284 PHE A O 1
ATOM 2082 N N . GLY A 1 285 ? -6.646 11.762 2.204 1.00 88.44 285 GLY A N 1
ATOM 2083 C CA . GLY A 1 285 ? -6.451 12.538 3.432 1.00 88.44 285 GLY A CA 1
ATOM 2084 C C . GLY A 1 285 ? -7.766 12.982 4.080 1.00 88.44 285 GLY A C 1
ATOM 2085 O O . GLY A 1 285 ? -7.947 12.800 5.283 1.00 88.44 285 GLY A O 1
ATOM 2086 N N . LEU A 1 286 ? -8.723 13.482 3.288 1.00 88.25 286 LEU A N 1
ATOM 2087 C CA . LEU A 1 286 ? -10.066 13.834 3.768 1.00 88.25 286 LEU A CA 1
ATOM 2088 C C . LEU A 1 286 ? -10.814 12.608 4.308 1.00 88.25 286 LEU A C 1
ATOM 2090 O O . LEU A 1 286 ? -11.428 12.688 5.371 1.00 88.25 286 LEU A O 1
ATOM 2094 N N . GLY A 1 287 ? -10.724 11.467 3.615 1.00 84.25 287 GLY A N 1
ATOM 2095 C CA . GLY A 1 287 ? -11.305 10.204 4.074 1.00 84.25 287 GLY A CA 1
ATOM 2096 C C . GLY A 1 287 ? -10.709 9.723 5.400 1.00 84.25 287 GLY A C 1
ATOM 2097 O O . GLY A 1 287 ? -11.452 9.359 6.310 1.00 84.25 287 GLY A O 1
ATOM 2098 N N . GLN A 1 288 ? -9.380 9.794 5.547 1.00 86.94 288 GLN A N 1
ATOM 2099 C CA . GLN A 1 288 ? -8.692 9.452 6.798 1.00 86.94 288 GLN A CA 1
ATOM 2100 C C . GLN A 1 288 ? -9.121 10.368 7.951 1.00 86.94 288 GLN A C 1
ATOM 2102 O O . GLN A 1 288 ? -9.417 9.888 9.045 1.00 86.94 288 GLN A O 1
ATOM 2107 N N . GLY A 1 289 ? -9.193 11.680 7.701 1.00 86.44 289 GLY A N 1
ATOM 2108 C CA . GLY A 1 289 ? -9.642 12.658 8.690 1.00 86.44 289 GLY A CA 1
ATOM 2109 C C . GLY A 1 289 ? -11.064 12.374 9.171 1.00 86.44 289 GLY A C 1
ATOM 2110 O O . GLY A 1 289 ? -11.291 12.268 10.375 1.00 86.44 289 GLY A O 1
ATOM 2111 N N . ALA A 1 290 ? -11.998 12.157 8.240 1.00 84.62 290 ALA A N 1
ATOM 2112 C CA . ALA A 1 290 ? -13.385 11.825 8.564 1.00 84.62 290 ALA A CA 1
ATOM 2113 C C . ALA A 1 290 ? -13.497 10.549 9.419 1.00 84.62 290 ALA A C 1
ATOM 2115 O O . ALA A 1 290 ? -14.237 10.526 10.404 1.00 84.62 290 ALA A O 1
ATOM 2116 N N . TYR A 1 291 ? -12.723 9.511 9.092 1.00 84.00 291 TYR A N 1
ATOM 2117 C CA . TYR A 1 291 ? -12.706 8.262 9.852 1.00 84.00 291 TYR A CA 1
ATOM 2118 C C . TYR A 1 291 ? -12.135 8.425 11.264 1.00 84.00 291 TYR A C 1
ATOM 2120 O O . TYR A 1 291 ? -12.729 7.939 12.226 1.00 84.00 291 TYR A O 1
ATOM 2128 N N . ILE A 1 292 ? -11.016 9.139 11.425 1.00 86.50 292 ILE A N 1
ATOM 2129 C CA . ILE A 1 292 ? -10.451 9.413 12.755 1.00 86.50 292 ILE A CA 1
ATOM 2130 C C . ILE A 1 292 ? -11.448 10.217 13.591 1.00 86.50 292 ILE A C 1
ATOM 2132 O O . ILE A 1 292 ? -11.649 9.896 14.760 1.00 86.50 292 ILE A O 1
ATOM 2136 N N . THR A 1 293 ? -12.112 11.218 13.005 1.00 85.19 293 THR A N 1
ATOM 2137 C CA . THR A 1 293 ? -13.154 11.984 13.697 1.00 85.19 293 THR A CA 1
ATOM 2138 C C . THR A 1 293 ? -14.310 11.086 14.126 1.00 85.19 293 THR A C 1
ATOM 2140 O O . THR A 1 293 ? -14.674 11.135 15.299 1.00 85.19 293 THR A O 1
ATOM 2143 N N . LYS A 1 294 ? -14.831 10.216 13.243 1.00 82.69 294 LYS A N 1
ATOM 2144 C CA . LYS A 1 294 ? -15.848 9.205 13.597 1.00 82.69 294 LYS A CA 1
ATOM 2145 C C . LYS A 1 294 ? -15.385 8.373 14.796 1.00 82.69 294 LYS A C 1
ATOM 2147 O O . LYS A 1 294 ? -16.091 8.296 15.801 1.00 82.69 294 LYS A O 1
ATOM 2152 N N . LYS A 1 295 ? -14.174 7.808 14.727 1.00 82.69 295 LYS A N 1
ATOM 2153 C CA . LYS A 1 295 ? -13.604 6.995 15.809 1.00 82.69 295 LYS A CA 1
ATOM 2154 C C . LYS A 1 295 ? -13.435 7.790 17.095 1.00 82.69 295 LYS A C 1
ATOM 2156 O O . LYS A 1 295 ? -13.611 7.215 18.159 1.00 82.69 295 LYS A O 1
ATOM 2161 N N . ALA A 1 296 ? -13.090 9.075 17.035 1.00 84.94 296 ALA A N 1
ATOM 2162 C CA . ALA A 1 296 ? -12.922 9.920 18.213 1.00 84.94 296 ALA A CA 1
ATOM 2163 C C . ALA A 1 296 ? -14.263 10.191 18.911 1.00 84.94 296 ALA A C 1
ATOM 2165 O O . ALA A 1 296 ? -14.340 10.058 20.132 1.00 84.94 296 ALA A O 1
ATOM 2166 N N . VAL A 1 297 ? -15.325 10.480 18.153 1.00 83.31 297 VAL A N 1
ATOM 2167 C CA . VAL A 1 297 ? -16.637 10.858 18.711 1.00 83.31 297 VAL A CA 1
ATOM 2168 C C . VAL A 1 297 ? -17.549 9.679 19.057 1.00 83.31 297 VAL A C 1
ATOM 2170 O O . VAL A 1 297 ? -18.455 9.850 19.866 1.00 83.31 297 VAL A O 1
ATOM 2173 N N . GLY A 1 298 ? -17.346 8.498 18.464 1.00 74.88 298 GLY A N 1
ATOM 2174 C CA . GLY A 1 298 ? -18.216 7.342 18.709 1.00 74.88 298 GLY A CA 1
ATOM 2175 C C . GLY A 1 298 ? -18.060 6.732 20.111 1.00 74.88 298 GLY A C 1
ATOM 2176 O O . GLY A 1 298 ? -17.099 7.004 20.827 1.00 74.88 298 GLY A O 1
ATOM 2177 N N . ASN A 1 299 ? -18.989 5.876 20.532 1.00 69.06 299 ASN A N 1
ATOM 2178 C CA . ASN A 1 299 ? -18.888 5.177 21.821 1.00 69.06 299 ASN A CA 1
ATOM 2179 C C . ASN A 1 299 ? -18.077 3.878 21.702 1.00 69.06 299 ASN A C 1
ATOM 2181 O O . ASN A 1 299 ? -17.918 3.327 20.611 1.00 69.06 299 ASN A O 1
ATOM 2185 N N . VAL A 1 300 ? -17.577 3.362 22.830 1.00 60.28 300 VAL A N 1
ATOM 2186 C CA . VAL A 1 300 ? -16.864 2.072 22.881 1.00 60.28 300 VAL A CA 1
ATOM 2187 C C . VAL A 1 300 ? -17.775 0.963 22.332 1.00 60.28 300 VAL A C 1
ATOM 2189 O O . VAL A 1 300 ? -18.930 0.867 22.735 1.00 60.28 300 VAL A O 1
ATOM 2192 N N . GLY A 1 301 ? -17.289 0.180 21.362 1.00 57.25 301 GLY A N 1
ATOM 2193 C CA . GLY A 1 301 ? -18.072 -0.871 20.686 1.00 57.25 301 GLY A CA 1
ATOM 2194 C C . GLY A 1 301 ? -18.929 -0.403 19.497 1.00 57.25 301 GLY A C 1
ATOM 2195 O O . GLY A 1 301 ? -19.314 -1.233 18.679 1.00 57.25 301 GLY A O 1
ATOM 2196 N N . GLN A 1 302 ? -19.153 0.909 19.354 1.00 53.50 302 GLN A N 1
ATOM 2197 C CA . GLN A 1 302 ? -19.787 1.555 18.187 1.00 53.50 302 GLN A CA 1
ATOM 2198 C C . GLN A 1 302 ? -18.807 2.431 17.393 1.00 53.50 302 GLN A C 1
ATOM 2200 O O . GLN A 1 302 ? -19.218 3.350 16.686 1.00 53.50 302 GLN A O 1
ATOM 2205 N N . SER A 1 303 ? -17.509 2.241 17.651 1.00 45.59 303 SER A N 1
ATOM 2206 C CA . SER A 1 303 ? -16.423 2.939 16.970 1.00 45.59 303 SER A CA 1
ATOM 2207 C C . SER A 1 303 ? -15.486 1.953 16.333 1.00 45.59 303 SER A C 1
ATOM 2209 O O . SER A 1 303 ? -14.758 1.192 17.032 1.00 45.59 303 SER A O 1
#